Protein AF-A0A2N6N9C3-F1 (afdb_monomer)

Foldseek 3Di:
DPPVVVVVVVVVVVLVVQLVVLLVVCVVVCVCVPDDPVVSSVVSVVVSVVVVVVVVVVVVVVVVDDDDDDDDDDDDCPDVVVVVVVVVVPPDPPDPCVVVVVVVVVVVVPDDDDDDDDDDDDDDDDDDDDDPDDDDDDDDDDDDDDDPPDPQFKDKDKDKWKDKQRRTDPDDPDADPPIDIDIDIDIDTDDRVVRVVVVVVVVVVVCVVVVCDPVNVVVVVCVVPVVPVVVVVVVVVVVVVVVVVVDVVVDDDDPPDDDPVDDD

Solvent-accessible surface area (backbone atoms only — not comparable to full-atom values): 17116 Å² total; per-residue (Å²): 130,63,70,61,55,55,52,53,53,52,52,57,50,48,54,51,55,51,47,53,51,51,51,54,52,37,59,74,64,50,77,51,73,89,57,55,72,70,56,48,51,50,55,50,53,54,50,48,51,52,54,51,52,54,50,52,56,56,49,59,67,53,73,76,66,84,84,86,89,82,82,88,76,83,90,76,87,71,55,70,65,62,59,46,49,61,58,50,75,75,50,74,91,85,52,88,62,54,63,58,51,53,54,56,51,56,63,62,75,70,67,80,92,80,87,87,81,89,82,92,77,89,80,92,76,90,77,91,75,88,78,88,74,89,71,93,74,84,85,81,94,79,91,76,96,73,92,64,83,72,74,90,56,90,30,72,49,76,50,76,45,41,29,48,73,91,40,79,41,99,66,93,71,86,80,50,98,85,55,50,79,47,78,49,74,48,81,42,79,48,57,53,70,59,29,52,52,53,51,52,52,51,52,51,53,51,45,61,66,66,68,55,46,73,66,58,49,50,53,51,50,42,71,72,38,66,74,48,50,61,53,52,51,50,52,54,49,52,51,52,54,53,51,49,51,53,43,64,74,69,43,95,77,58,97,79,68,73,63,86,87,72,72,136

Radius of gyration: 35.69 Å; Cα contacts (8 Å, |Δi|>4): 85; chains: 1; bounding box: 56×58×125 Å

Secondary structure (DSSP, 8-state):
-HHHHHHHHHHHHHHHHHHHHHHHHHHHTTTTTTS-HHHHHHHHHHHHHHHHHHHHHHHHHHTT---------------HHHHHHHHHTTS-TT-TTHHHHHHHHHHHTT--------------------------------------------EEEEEEEEEETTEE-SS--S--TT--EEEEEEEEEE-HHHHHHHHHHHHHHHHHHHSS-HHHHHHHHHHHHTTHHHHHHHHHHHHHHHHHHHHHHH----TT---TT---

Sequence (264 aa):
MDRVSEAVDSESLGIRSVRDAVQDALTHGGLLEGKTEVESTKHIDDLVAALTAHSQESKELQSASEEEPVDAQTGDETPLKDLLLRVTEGIDENTANLNDFQRIFAGLSEKPAADETVDSEDSEADADADADADADVAETSQNTPKEESSKEILGLFLTIRNKVDGKFVPRPERIGPNSEWEVQYAVREMSDDRAQRLYKQIKTRRRKILDIDAAERASSWHRMFEGSLPALSKSGASYRAERMKEEEEAGIRVAWERDPRMSP

pLDDT: mean 70.33, std 20.47, range [24.19, 96.19]

Nearest PDB structures (foldseek):
  8ify-assembly1_F  TM=2.739E-01  e=8.097E+00  Odocoileus virginianus

InterPro domains:
  IPR013943 Mitochondrial protein Pet127 [PTHR31014] (120-254)

Structure (mmCIF, N/CA/C/O backbone):
data_AF-A0A2N6N9C3-F1
#
_entry.id   AF-A0A2N6N9C3-F1
#
loop_
_atom_site.group_PDB
_atom_site.id
_atom_site.type_symbol
_atom_site.label_atom_id
_atom_site.label_alt_id
_atom_site.label_comp_id
_atom_site.label_asym_id
_atom_site.label_entity_id
_atom_site.label_seq_id
_atom_site.pdbx_PDB_ins_code
_atom_site.Cartn_x
_atom_site.Cartn_y
_atom_site.Cartn_z
_atom_site.occupancy
_atom_site.B_iso_or_equiv
_atom_site.auth_seq_id
_atom_site.auth_comp_id
_atom_site.auth_asym_id
_atom_site.auth_atom_id
_atom_site.pdbx_PDB_model_num
ATOM 1 N N . MET A 1 1 ? 21.509 14.523 65.464 1.00 50.53 1 MET A N 1
ATOM 2 C CA . MET A 1 1 ? 20.590 14.895 64.361 1.00 50.53 1 MET A CA 1
ATOM 3 C C . MET A 1 1 ? 21.226 14.535 63.012 1.00 50.53 1 MET A C 1
ATOM 5 O O . MET A 1 1 ? 20.852 15.094 61.996 1.00 50.53 1 MET A O 1
ATOM 9 N N . ASP A 1 2 ? 22.153 13.567 62.978 1.00 56.53 2 ASP A N 1
ATOM 10 C CA . ASP A 1 2 ? 23.197 13.548 61.937 1.00 56.53 2 ASP A CA 1
ATOM 11 C C . ASP A 1 2 ? 22.988 12.475 60.855 1.00 56.53 2 ASP A C 1
ATOM 13 O O . ASP A 1 2 ? 23.521 12.590 59.759 1.00 56.53 2 ASP A O 1
ATOM 17 N N . ARG A 1 3 ? 22.144 11.464 61.113 1.00 51.97 3 ARG A N 1
ATOM 18 C CA . ARG A 1 3 ? 21.844 10.402 60.130 1.00 51.97 3 ARG A CA 1
ATOM 19 C C . ARG A 1 3 ? 20.882 10.835 59.021 1.00 51.97 3 ARG A C 1
ATOM 21 O O . ARG A 1 3 ? 20.886 10.247 57.949 1.00 51.97 3 ARG A O 1
ATOM 28 N N . VAL A 1 4 ? 20.051 11.848 59.275 1.00 54.41 4 VAL A N 1
ATOM 29 C CA . VAL A 1 4 ? 19.098 12.367 58.278 1.00 54.41 4 VAL A CA 1
ATOM 30 C C . VAL A 1 4 ? 19.809 13.291 57.288 1.00 54.41 4 VAL A C 1
ATOM 32 O O . VAL A 1 4 ? 19.534 13.216 56.098 1.00 54.41 4 VAL A O 1
ATOM 35 N N . SER A 1 5 ? 20.769 14.102 57.746 1.00 50.88 5 SER A N 1
ATOM 36 C CA . SER A 1 5 ? 21.587 14.940 56.859 1.00 50.88 5 SER A CA 1
ATOM 37 C C . SER A 1 5 ? 22.448 14.106 55.906 1.00 50.88 5 SER A C 1
ATOM 39 O O . SER A 1 5 ? 22.471 14.386 54.717 1.00 50.88 5 SER A O 1
ATOM 41 N N . GLU A 1 6 ? 23.059 13.019 56.389 1.00 57.69 6 GLU A N 1
ATOM 42 C CA . GLU A 1 6 ? 23.909 12.142 55.567 1.00 57.69 6 GLU A CA 1
ATOM 43 C C . GLU A 1 6 ? 23.123 11.398 54.464 1.00 57.69 6 GLU A C 1
ATOM 45 O O . GLU A 1 6 ? 23.614 11.214 53.347 1.00 57.69 6 GLU A O 1
ATOM 50 N N . ALA A 1 7 ? 21.869 11.022 54.743 1.00 58.72 7 ALA A N 1
ATOM 51 C CA . ALA A 1 7 ? 20.977 10.405 53.759 1.00 58.72 7 ALA A CA 1
ATOM 52 C C . ALA A 1 7 ? 20.507 11.403 52.683 1.00 58.72 7 ALA A C 1
ATOM 54 O O . ALA A 1 7 ? 20.470 11.074 51.498 1.00 58.72 7 ALA A O 1
ATOM 55 N N . VAL A 1 8 ? 20.195 12.641 53.080 1.00 60.31 8 VAL A N 1
ATOM 56 C CA . VAL A 1 8 ? 19.791 13.704 52.144 1.00 60.31 8 VAL A CA 1
ATOM 57 C C . VAL A 1 8 ? 20.960 14.112 51.241 1.00 60.31 8 VAL A C 1
ATOM 59 O O . VAL A 1 8 ? 20.779 14.332 50.041 1.00 60.31 8 VAL A O 1
ATOM 62 N N . ASP A 1 9 ? 22.179 14.146 51.782 1.00 57.06 9 ASP A N 1
ATOM 63 C CA . ASP A 1 9 ? 23.373 14.480 51.008 1.00 57.06 9 ASP A CA 1
ATOM 64 C C . ASP A 1 9 ? 23.693 13.403 49.958 1.00 57.06 9 ASP A C 1
ATOM 66 O O . ASP A 1 9 ? 24.020 13.743 48.818 1.00 57.06 9 ASP A O 1
ATOM 70 N N . SER A 1 10 ? 23.518 12.117 50.283 1.00 60.00 10 SER A N 1
ATOM 71 C CA . SER A 1 10 ? 23.746 10.999 49.351 1.00 60.00 10 SER A CA 1
ATOM 72 C C . SER A 1 10 ? 22.696 10.910 48.234 1.00 60.00 10 SER A C 1
ATOM 74 O O . SER A 1 10 ? 23.058 10.671 47.080 1.00 60.00 10 SER A O 1
ATOM 76 N N . GLU A 1 11 ? 21.425 11.207 48.518 1.00 64.94 11 GLU A N 1
ATOM 77 C CA . GLU A 1 11 ? 20.383 11.338 47.486 1.00 64.94 11 GLU A CA 1
ATOM 78 C C . GLU A 1 11 ? 20.668 12.527 46.549 1.00 64.94 11 GLU A C 1
ATOM 80 O O . GLU A 1 11 ? 20.578 12.399 45.327 1.00 64.94 11 GLU A O 1
ATOM 85 N N . SER A 1 12 ? 21.143 13.657 47.090 1.00 62.53 12 SER A N 1
ATOM 86 C CA . SER A 1 12 ? 21.529 14.826 46.282 1.00 62.53 12 SER A CA 1
ATOM 87 C C . SER A 1 12 ? 22.732 14.567 45.362 1.00 62.53 12 SER A C 1
ATOM 89 O O . SER A 1 12 ? 22.856 15.185 44.300 1.00 62.53 12 SER A O 1
ATOM 91 N N . LEU A 1 13 ? 23.637 13.667 45.756 1.00 65.88 13 LEU A N 1
ATOM 92 C CA . LEU A 1 13 ? 24.763 13.227 44.931 1.00 65.88 13 LEU A CA 1
ATOM 93 C C . LEU A 1 13 ? 24.296 12.266 43.831 1.00 65.88 13 LEU A C 1
ATOM 95 O O . LEU A 1 13 ? 24.747 12.382 42.691 1.00 65.88 13 LEU A O 1
ATOM 99 N N . GLY A 1 14 ? 23.338 11.388 44.142 1.00 75.50 14 GLY A N 1
ATOM 100 C CA . GLY A 1 14 ? 22.709 10.496 43.168 1.00 75.50 14 GLY A CA 1
ATOM 101 C C . GLY A 1 14 ? 21.970 11.256 42.066 1.00 75.50 14 GLY A C 1
ATOM 102 O O . GLY A 1 14 ? 22.189 10.993 40.887 1.00 75.50 14 GLY A O 1
ATOM 103 N N . ILE A 1 15 ? 21.173 12.264 42.427 1.00 79.19 15 ILE A N 1
ATOM 104 C CA . ILE A 1 15 ? 20.414 13.074 41.458 1.00 79.19 15 ILE A CA 1
ATOM 105 C C . ILE A 1 15 ? 21.355 13.835 40.509 1.00 79.19 15 ILE A C 1
ATOM 107 O O . ILE A 1 15 ? 21.091 13.910 39.309 1.00 79.19 15 ILE A O 1
ATOM 111 N N . ARG A 1 16 ? 22.486 14.353 41.013 1.00 81.88 16 ARG A N 1
ATOM 112 C CA . ARG A 1 16 ? 23.515 14.985 40.165 1.00 81.88 16 ARG A CA 1
ATOM 113 C C . ARG A 1 16 ? 24.155 13.980 39.207 1.00 81.88 16 ARG A C 1
ATOM 115 O O . ARG A 1 16 ? 24.247 14.268 38.021 1.00 81.88 16 ARG A O 1
ATOM 122 N N . SER A 1 17 ? 24.502 12.785 39.690 1.00 84.19 17 SER A N 1
ATOM 123 C CA . SER A 1 17 ? 25.046 11.717 38.841 1.00 84.19 17 SER A CA 1
ATOM 124 C C . SER A 1 17 ? 24.070 11.288 37.739 1.00 84.19 17 SER A C 1
ATOM 126 O O . SER A 1 17 ? 24.496 11.013 36.620 1.00 84.19 17 SER A O 1
ATOM 128 N N . VAL A 1 18 ? 22.768 11.232 38.038 1.00 84.75 18 VAL A N 1
ATOM 129 C CA . VAL A 1 18 ? 21.720 10.906 37.057 1.00 84.75 18 VAL A CA 1
ATOM 130 C C . VAL A 1 18 ? 21.566 12.031 36.036 1.00 84.75 18 VAL A C 1
ATOM 132 O O . VAL A 1 18 ? 21.482 11.760 34.841 1.00 84.75 18 VAL A O 1
ATOM 135 N N . ARG A 1 19 ? 21.581 13.292 36.480 1.00 89.44 19 ARG A N 1
ATOM 136 C CA . ARG A 1 19 ? 21.531 14.462 35.595 1.00 89.44 19 ARG A CA 1
ATOM 137 C C . ARG A 1 19 ? 22.695 14.483 34.609 1.00 89.44 19 ARG A C 1
ATOM 139 O O . ARG A 1 19 ? 22.462 14.698 33.424 1.00 89.44 19 ARG A O 1
ATOM 146 N N . ASP A 1 20 ? 23.910 14.213 35.080 1.00 88.19 20 ASP A N 1
ATOM 147 C CA . ASP A 1 20 ? 25.108 14.196 34.237 1.00 88.19 20 ASP A CA 1
ATOM 148 C C . ASP A 1 20 ? 25.062 13.049 33.212 1.00 88.19 20 ASP A C 1
ATOM 150 O O . ASP A 1 20 ? 25.361 13.262 32.040 1.00 88.19 20 ASP A O 1
ATOM 154 N N . ALA A 1 21 ? 24.593 11.859 33.606 1.00 87.81 21 ALA A N 1
ATOM 155 C CA . ALA A 1 21 ? 24.417 10.732 32.684 1.00 87.81 21 ALA A CA 1
ATOM 156 C C . ALA A 1 21 ? 23.335 10.996 31.620 1.00 87.81 21 ALA A C 1
ATOM 158 O O . ALA A 1 21 ? 23.502 10.643 30.453 1.00 87.81 21 ALA A O 1
ATOM 159 N N . VAL A 1 22 ? 22.227 11.638 32.005 1.00 86.31 22 VAL A N 1
ATOM 160 C CA . VAL A 1 22 ? 21.158 12.042 31.077 1.00 86.31 22 VAL A CA 1
ATOM 161 C C . VAL A 1 22 ? 21.659 13.117 30.113 1.00 86.31 22 VAL A C 1
ATOM 163 O O . VAL A 1 22 ? 21.387 13.035 28.917 1.00 86.31 22 VAL A O 1
ATOM 166 N N . GLN A 1 23 ? 22.413 14.101 30.608 1.00 86.75 23 GLN A N 1
ATOM 167 C CA . GLN A 1 23 ? 23.043 15.125 29.779 1.00 86.75 23 GLN A CA 1
ATOM 168 C C . GLN A 1 23 ? 23.968 14.486 28.733 1.00 86.75 23 GLN A C 1
ATOM 170 O O . GLN A 1 23 ? 23.845 14.819 27.557 1.00 86.75 23 GLN A O 1
ATOM 175 N N . ASP A 1 24 ? 24.833 13.553 29.140 1.00 86.44 24 ASP A N 1
ATOM 176 C CA . ASP A 1 24 ? 25.804 12.891 28.258 1.00 86.44 24 ASP A CA 1
ATOM 177 C C . ASP A 1 24 ? 25.134 11.976 27.214 1.00 86.44 24 ASP A C 1
ATOM 179 O O . ASP A 1 24 ? 25.491 11.958 26.036 1.00 86.44 24 ASP A O 1
ATOM 183 N N . ALA A 1 25 ? 24.073 11.263 27.600 1.00 87.12 25 ALA A N 1
ATOM 184 C CA . ALA A 1 25 ? 23.298 10.453 26.661 1.00 87.12 25 ALA A CA 1
ATOM 185 C C . ALA A 1 25 ? 22.572 11.315 25.611 1.00 87.12 25 ALA A C 1
ATOM 187 O O . ALA A 1 25 ? 22.495 10.952 24.434 1.00 87.12 25 ALA A O 1
ATOM 188 N N . LEU A 1 26 ? 22.038 12.468 26.022 1.00 83.88 26 LEU A N 1
ATOM 189 C CA . LEU A 1 26 ? 21.293 13.369 25.142 1.00 83.88 26 LEU A CA 1
ATOM 190 C C . LEU A 1 26 ? 22.197 14.177 24.202 1.00 83.88 26 LEU A C 1
ATOM 192 O O . LEU A 1 26 ? 21.776 14.476 23.081 1.00 83.88 26 LEU A O 1
ATOM 196 N N . THR A 1 27 ? 23.425 14.498 24.617 1.00 83.81 27 THR A N 1
ATOM 197 C CA . THR A 1 27 ? 24.449 15.082 23.737 1.00 83.81 27 THR A CA 1
ATOM 198 C C . THR A 1 27 ? 24.929 14.062 22.708 1.00 83.81 27 THR A C 1
ATOM 200 O O . THR A 1 27 ? 24.961 14.379 21.521 1.00 83.81 27 THR A O 1
ATOM 203 N N . HIS A 1 28 ? 25.213 12.821 23.117 1.00 82.75 28 HIS A N 1
ATOM 204 C CA . HIS A 1 28 ? 25.594 11.748 22.192 1.00 82.75 28 HIS A CA 1
ATOM 205 C C . HIS A 1 28 ? 24.478 11.368 21.209 1.00 82.75 28 HIS A C 1
ATOM 207 O O . HIS A 1 28 ? 24.758 11.003 20.069 1.00 82.75 28 HIS A O 1
ATOM 213 N N . GLY A 1 29 ? 23.216 11.475 21.628 1.00 77.19 29 GLY A N 1
ATOM 214 C CA . GLY A 1 29 ? 22.052 11.194 20.790 1.00 77.19 29 GLY A CA 1
ATOM 215 C C . GLY A 1 29 ? 21.663 12.309 19.814 1.00 77.19 29 GLY A C 1
ATOM 216 O O . GLY A 1 29 ? 20.685 12.138 19.090 1.00 77.19 29 GLY A O 1
ATOM 217 N N . GLY A 1 30 ? 22.350 13.461 19.815 1.00 79.88 30 GLY A N 1
ATOM 218 C CA . GLY A 1 30 ? 22.036 14.603 18.941 1.00 79.88 30 GLY A CA 1
ATOM 219 C C . GLY A 1 30 ? 20.654 15.232 19.180 1.00 79.88 30 GLY A C 1
ATOM 220 O O . GLY A 1 30 ? 20.234 16.120 18.443 1.00 79.88 30 GLY A O 1
ATOM 221 N N . LEU A 1 31 ? 19.924 14.814 20.221 1.00 78.88 31 LEU A N 1
ATOM 222 C CA . LEU A 1 31 ? 18.551 15.268 20.489 1.00 78.88 31 LEU A CA 1
ATOM 223 C C . LEU A 1 31 ? 18.499 16.728 20.977 1.00 78.88 31 LEU A C 1
ATOM 225 O O . LEU A 1 31 ? 17.444 17.369 20.960 1.00 78.88 31 LEU A O 1
ATOM 229 N N . LEU A 1 32 ? 19.645 17.248 21.419 1.00 72.56 32 LEU A N 1
ATOM 230 C CA . LEU A 1 32 ? 19.832 18.635 21.842 1.00 72.56 32 LEU A CA 1
ATOM 231 C C . LEU A 1 32 ? 20.341 19.544 20.710 1.00 72.56 32 LEU A C 1
ATOM 233 O O . LEU A 1 32 ? 20.421 20.758 20.897 1.00 72.56 32 LEU A O 1
ATOM 237 N N . GLU A 1 33 ? 20.659 18.993 19.537 1.00 71.06 33 GLU A N 1
ATOM 238 C CA . GLU A 1 33 ? 21.248 19.739 18.427 1.00 71.06 33 GLU A CA 1
ATOM 239 C C . GLU A 1 33 ? 20.157 20.560 17.710 1.00 71.06 33 GLU A C 1
ATOM 241 O O . GLU A 1 33 ? 19.322 20.037 16.975 1.00 71.06 33 GLU A O 1
ATOM 246 N N . GLY A 1 34 ? 20.110 21.867 18.001 1.00 72.94 34 GLY A N 1
ATOM 247 C CA . GLY A 1 34 ? 19.135 22.816 17.438 1.00 72.94 34 GLY A CA 1
ATOM 248 C C . GLY A 1 34 ? 18.208 23.499 18.450 1.00 72.94 34 GLY A C 1
ATOM 249 O O . GLY A 1 34 ? 17.452 24.391 18.062 1.00 72.94 34 GLY A O 1
ATOM 250 N N . LYS A 1 35 ? 18.270 23.134 19.738 1.00 75.31 35 LYS A N 1
ATOM 251 C CA . LYS A 1 35 ? 17.548 23.833 20.817 1.00 75.31 35 LYS A CA 1
ATOM 252 C C . LYS A 1 35 ? 18.435 24.880 21.481 1.00 75.31 35 LYS A C 1
ATOM 254 O O . LYS A 1 35 ? 19.656 24.741 21.513 1.00 75.31 35 LYS A O 1
ATOM 259 N N . THR A 1 36 ? 17.827 25.935 22.021 1.00 80.94 36 THR A N 1
ATOM 260 C CA . THR A 1 36 ? 18.593 26.923 22.792 1.00 80.94 36 THR A CA 1
ATOM 261 C C . THR A 1 36 ? 19.100 26.294 24.094 1.00 80.94 36 THR A C 1
ATOM 263 O O . THR A 1 36 ? 18.462 25.405 24.660 1.00 80.94 36 THR A O 1
ATOM 266 N N . GLU A 1 37 ? 20.248 26.749 24.598 1.00 79.56 37 GLU A N 1
ATOM 267 C CA . GLU A 1 37 ? 20.882 26.207 25.814 1.00 79.56 37 GLU A CA 1
ATOM 268 C C . GLU A 1 37 ? 19.922 26.216 27.024 1.00 79.56 37 GLU A C 1
ATOM 270 O O . GLU A 1 37 ? 19.841 25.260 27.798 1.00 79.56 37 GLU A O 1
ATOM 275 N N . VAL A 1 38 ? 19.081 27.246 27.114 1.00 78.69 38 VAL A N 1
ATOM 276 C CA . VAL A 1 38 ? 18.049 27.402 28.151 1.00 78.69 38 VAL A CA 1
ATOM 277 C C . VAL A 1 38 ? 16.931 26.358 28.022 1.00 78.69 38 VAL A C 1
ATOM 279 O O . VAL A 1 38 ? 16.440 25.839 29.020 1.00 78.69 38 VAL A O 1
ATOM 282 N N . GLU A 1 39 ? 16.521 26.012 26.803 1.00 80.94 39 GLU A N 1
ATOM 283 C CA . GLU A 1 39 ? 15.508 24.973 26.580 1.00 80.94 39 GLU A CA 1
ATOM 284 C C . GLU A 1 39 ? 16.075 23.575 26.833 1.00 80.94 39 GLU A C 1
ATOM 286 O O . GLU A 1 39 ? 15.389 22.728 27.400 1.00 80.94 39 GLU A O 1
ATOM 291 N N . SER A 1 40 ? 17.336 23.338 26.455 1.00 81.44 40 SER A N 1
ATOM 292 C CA . SER A 1 40 ? 18.009 22.057 26.690 1.00 81.44 40 SER A CA 1
ATOM 293 C C . SER A 1 40 ? 18.112 21.727 28.181 1.00 81.44 40 SER A C 1
ATOM 295 O O . SER A 1 40 ? 17.756 20.626 28.593 1.00 81.44 40 SER A O 1
ATOM 297 N N . THR A 1 41 ? 18.492 22.710 28.999 1.00 85.44 41 THR A N 1
ATOM 298 C CA . THR A 1 41 ? 18.625 22.553 30.453 1.00 85.44 41 THR A CA 1
ATOM 299 C C . THR A 1 41 ? 17.274 22.331 31.118 1.00 85.44 41 THR A C 1
ATOM 301 O O . THR A 1 41 ? 17.139 21.418 31.927 1.00 85.44 41 THR A O 1
ATOM 304 N N . LYS A 1 42 ? 16.240 23.068 30.695 1.00 87.50 42 LYS A N 1
ATOM 305 C CA . LYS A 1 42 ? 14.872 22.865 31.183 1.00 87.50 42 LYS A CA 1
ATOM 306 C C . LYS A 1 42 ? 14.359 21.448 30.909 1.00 87.50 42 LYS A C 1
ATOM 308 O O . LYS A 1 42 ? 13.796 20.826 31.798 1.00 87.50 42 LYS A O 1
ATOM 313 N N . HIS A 1 43 ? 14.569 20.922 29.702 1.00 84.44 43 HIS A N 1
ATOM 314 C CA . HIS A 1 43 ? 14.127 19.567 29.358 1.00 84.44 43 HIS A CA 1
ATOM 315 C C . HIS A 1 43 ? 14.821 18.480 30.183 1.00 84.44 43 HIS A C 1
ATOM 317 O O . HIS A 1 43 ? 14.198 17.477 30.524 1.00 84.44 43 HIS A O 1
ATOM 323 N N . ILE A 1 44 ? 16.100 18.676 30.491 1.00 88.75 44 ILE A N 1
ATOM 324 C CA . ILE A 1 44 ? 16.880 17.742 31.305 1.00 88.75 44 ILE A CA 1
ATOM 325 C C . ILE A 1 44 ? 16.417 17.803 32.757 1.00 88.75 44 ILE A C 1
ATOM 327 O O . ILE A 1 44 ? 16.197 16.759 33.365 1.00 88.75 44 ILE A O 1
ATOM 331 N N . ASP A 1 45 ? 16.191 19.005 33.285 1.00 88.88 45 ASP A N 1
ATOM 332 C CA . ASP A 1 45 ? 15.690 19.193 34.645 1.00 88.88 45 ASP A CA 1
ATOM 333 C C . ASP A 1 45 ? 14.265 18.619 34.808 1.00 88.88 45 ASP A C 1
ATOM 335 O O . ASP A 1 45 ? 14.001 17.929 35.792 1.00 88.88 45 ASP A O 1
ATOM 339 N N . ASP A 1 46 ? 13.380 18.796 33.817 1.00 89.56 46 ASP A N 1
ATOM 340 C CA . ASP A 1 46 ? 12.035 18.199 33.798 1.00 89.56 46 ASP A CA 1
ATOM 341 C C . ASP A 1 46 ? 12.096 16.653 33.781 1.00 89.56 46 ASP A C 1
ATOM 343 O O . ASP A 1 46 ? 11.342 15.984 34.494 1.00 89.56 46 ASP A O 1
ATOM 347 N N . LEU A 1 47 ? 13.013 16.064 33.000 1.00 86.25 47 LEU A N 1
ATOM 348 C CA . LEU A 1 47 ? 13.189 14.607 32.914 1.00 86.25 47 LEU A CA 1
ATOM 349 C C . LEU A 1 47 ? 13.749 14.023 34.218 1.00 86.25 47 LEU A C 1
ATOM 351 O O . LEU A 1 47 ? 13.263 13.001 34.705 1.00 86.25 47 LEU A O 1
ATOM 355 N N . VAL A 1 48 ? 14.758 14.677 34.796 1.00 88.25 48 VAL A N 1
ATOM 356 C CA . VAL A 1 48 ? 15.353 14.273 36.076 1.00 88.25 48 VAL A CA 1
ATOM 357 C C . VAL A 1 48 ? 14.325 14.393 37.202 1.00 88.25 48 VAL A C 1
ATOM 359 O O . VAL A 1 48 ? 14.252 13.501 38.048 1.00 88.25 48 VAL A O 1
ATOM 362 N N . ALA A 1 49 ? 13.480 15.428 37.191 1.00 86.00 49 ALA A N 1
ATOM 363 C CA . ALA A 1 49 ? 12.387 15.575 38.148 1.00 86.00 49 ALA A CA 1
ATOM 364 C C . ALA A 1 49 ? 11.360 14.435 38.032 1.00 86.00 49 ALA A C 1
ATOM 366 O O . ALA A 1 49 ? 10.990 13.848 39.048 1.00 86.00 49 ALA A O 1
ATOM 367 N N . ALA A 1 50 ? 10.951 14.066 36.813 1.00 85.69 50 ALA A N 1
ATOM 368 C CA . ALA A 1 50 ? 10.019 12.958 36.593 1.00 85.69 50 ALA A CA 1
ATOM 369 C C . ALA A 1 50 ? 10.604 11.602 37.034 1.00 85.69 50 ALA A C 1
ATOM 371 O O . ALA A 1 50 ? 9.943 10.836 37.733 1.00 85.69 50 ALA A O 1
ATOM 372 N N . LEU A 1 51 ? 11.862 11.319 36.680 1.00 83.69 51 LEU A N 1
ATOM 373 C CA . LEU A 1 51 ? 12.558 10.088 37.079 1.00 83.69 51 LEU A CA 1
ATOM 374 C C . LEU A 1 51 ? 12.734 9.986 38.599 1.00 83.69 51 LEU A C 1
ATOM 376 O O . LEU A 1 51 ? 12.526 8.919 39.177 1.00 83.69 51 LEU A O 1
ATOM 380 N N . THR A 1 52 ? 13.086 11.095 39.252 1.00 81.94 52 THR A N 1
ATOM 381 C CA . THR A 1 52 ? 13.279 11.126 40.709 1.00 81.94 52 THR A CA 1
ATOM 382 C C . THR A 1 52 ? 11.944 10.970 41.444 1.00 81.94 52 THR A C 1
ATOM 384 O O . THR A 1 52 ? 11.879 10.222 42.418 1.00 81.94 52 THR A O 1
ATOM 387 N N . ALA A 1 53 ? 10.861 11.575 40.941 1.00 79.06 53 ALA A N 1
ATOM 388 C CA . ALA A 1 53 ? 9.521 11.422 41.510 1.00 79.06 53 ALA A CA 1
ATOM 389 C C . ALA A 1 53 ? 9.020 9.967 41.450 1.00 79.06 53 ALA A C 1
ATOM 391 O O . ALA A 1 53 ? 8.558 9.430 42.456 1.00 79.06 53 ALA A O 1
ATOM 392 N N . HIS A 1 54 ? 9.182 9.292 40.307 1.00 67.56 54 HIS A N 1
ATOM 393 C CA . HIS A 1 54 ? 8.789 7.885 40.169 1.00 67.56 54 HIS A CA 1
ATOM 394 C C . HIS A 1 54 ? 9.674 6.924 40.979 1.00 67.56 54 HIS A C 1
ATOM 396 O O . HIS A 1 54 ? 9.196 5.884 41.433 1.00 67.56 54 HIS A O 1
ATOM 402 N N . SER A 1 55 ? 10.947 7.263 41.206 1.00 70.25 55 SER A N 1
ATOM 403 C CA . SER A 1 55 ? 11.840 6.492 42.083 1.00 70.25 55 SER A CA 1
ATOM 404 C C . SER A 1 55 ? 11.406 6.567 43.554 1.00 70.25 55 SER A C 1
ATOM 406 O O . SER A 1 55 ? 11.379 5.548 44.245 1.00 70.25 55 SER A O 1
ATOM 408 N N . GLN A 1 56 ? 10.991 7.749 44.026 1.00 63.53 56 GLN A N 1
ATOM 409 C CA . GLN A 1 56 ? 10.470 7.924 45.386 1.00 63.53 56 GLN A CA 1
ATOM 410 C C . GLN A 1 56 ? 9.133 7.193 45.589 1.00 63.53 56 GLN A C 1
ATOM 412 O O . GLN A 1 56 ? 8.971 6.504 46.593 1.00 63.53 56 GLN A O 1
ATOM 417 N N . GLU A 1 57 ? 8.229 7.237 44.605 1.00 59.00 57 GLU A N 1
ATOM 418 C CA . GLU A 1 57 ? 6.959 6.489 44.628 1.00 59.00 57 GLU A CA 1
ATOM 419 C C . GLU A 1 57 ? 7.187 4.964 44.634 1.00 59.00 57 GLU A C 1
ATOM 421 O O . GLU A 1 57 ? 6.548 4.227 45.386 1.00 59.00 57 GLU A O 1
ATOM 426 N N . SER A 1 58 ? 8.179 4.488 43.874 1.00 54.12 58 SER A N 1
ATOM 427 C CA . SER A 1 58 ? 8.582 3.073 43.862 1.00 54.12 58 SER A CA 1
ATOM 428 C C . SER A 1 58 ? 9.188 2.620 45.199 1.00 54.12 58 SER A C 1
ATOM 430 O O . SER A 1 58 ? 9.024 1.466 45.594 1.00 54.12 58 SER A O 1
ATOM 432 N N . LYS A 1 59 ? 9.865 3.526 45.917 1.00 51.50 59 LYS A N 1
ATOM 433 C CA . LYS A 1 59 ? 10.487 3.257 47.221 1.00 51.50 59 LYS A CA 1
ATOM 434 C C . LYS A 1 59 ? 9.478 3.288 48.375 1.00 51.50 59 LYS A C 1
ATOM 436 O O . LYS A 1 59 ? 9.594 2.474 49.289 1.00 51.50 59 LYS A O 1
ATOM 441 N N . GLU A 1 60 ? 8.462 4.153 48.330 1.00 48.78 60 GLU A N 1
ATOM 442 C CA . GLU A 1 60 ? 7.376 4.149 49.328 1.00 48.78 60 GLU A CA 1
ATOM 443 C C . GLU A 1 60 ? 6.511 2.881 49.249 1.00 48.78 60 GLU A C 1
ATOM 445 O O . GLU A 1 60 ? 6.094 2.357 50.282 1.00 48.78 60 GLU A O 1
ATOM 450 N N . LEU A 1 61 ? 6.321 2.318 48.050 1.00 49.53 61 LEU A N 1
ATOM 451 C CA . LEU A 1 61 ? 5.622 1.041 47.863 1.00 49.53 61 LEU A CA 1
ATOM 452 C C . LEU A 1 61 ? 6.432 -0.178 48.344 1.00 49.53 61 LEU A C 1
ATOM 454 O O . LEU A 1 61 ? 5.839 -1.207 48.664 1.00 49.53 61 LEU A O 1
ATOM 458 N N . GLN A 1 62 ? 7.762 -0.071 48.440 1.00 46.16 62 GLN A N 1
ATOM 459 C CA . GLN A 1 62 ? 8.631 -1.138 48.956 1.00 46.16 62 GLN A CA 1
ATOM 460 C C . GLN A 1 62 ? 8.779 -1.128 50.489 1.00 46.16 62 GLN A C 1
ATOM 462 O O . GLN A 1 62 ? 8.975 -2.189 51.069 1.00 46.16 62 GLN A O 1
ATOM 467 N N . SER A 1 63 ? 8.608 0.014 51.169 1.00 42.62 63 SER A N 1
ATOM 468 C CA . SER A 1 63 ? 8.678 0.089 52.647 1.00 42.62 63 SER A CA 1
ATOM 469 C C . SER A 1 63 ? 7.408 -0.374 53.379 1.00 42.62 63 SER A C 1
ATOM 471 O O . SER A 1 63 ? 7.416 -0.485 54.603 1.00 42.62 63 SER A O 1
ATOM 473 N 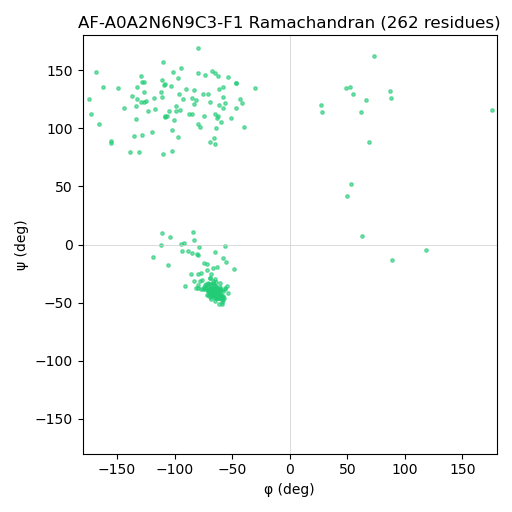N . ALA A 1 64 ? 6.302 -0.632 52.672 1.00 42.72 64 ALA A N 1
ATOM 474 C CA . ALA A 1 64 ? 5.047 -1.099 53.277 1.00 42.72 64 ALA A CA 1
ATOM 475 C C . ALA A 1 64 ? 4.913 -2.634 53.332 1.00 42.72 64 ALA A C 1
ATOM 477 O O . ALA A 1 64 ? 3.887 -3.142 53.784 1.00 42.72 64 ALA A O 1
ATOM 478 N N . SER A 1 65 ? 5.921 -3.378 52.875 1.00 43.59 65 SER A N 1
ATOM 479 C CA . SER A 1 65 ? 5.876 -4.837 52.799 1.00 43.59 65 SER A CA 1
ATOM 480 C C . SER A 1 65 ? 7.210 -5.430 53.233 1.00 43.59 65 SER A C 1
ATOM 482 O O . SER A 1 65 ? 8.019 -5.831 52.402 1.00 43.59 65 SER A O 1
ATOM 484 N N . GLU A 1 66 ? 7.425 -5.505 54.543 1.00 41.94 66 GLU A N 1
ATOM 485 C CA . GLU A 1 66 ? 8.561 -6.217 55.118 1.00 41.94 66 GLU A CA 1
ATOM 486 C C . GLU A 1 66 ? 8.056 -7.190 56.191 1.00 41.94 66 GLU A C 1
ATOM 488 O O . GLU A 1 66 ? 7.856 -6.820 57.343 1.00 41.94 66 GLU A O 1
ATOM 493 N N . GLU A 1 67 ? 7.828 -8.442 55.778 1.00 34.00 67 GLU A N 1
ATOM 494 C CA . GLU A 1 67 ? 8.098 -9.615 56.611 1.00 34.00 67 GLU A CA 1
ATOM 495 C C . GLU A 1 67 ? 8.840 -10.681 55.779 1.00 34.00 67 GLU A C 1
ATOM 497 O O . GLU A 1 67 ? 8.334 -11.209 54.790 1.00 34.00 67 GLU A O 1
ATOM 502 N N . GLU A 1 68 ? 10.038 -10.972 56.286 1.00 38.00 68 GLU A N 1
ATOM 503 C CA . GLU A 1 68 ? 10.926 -12.129 56.130 1.00 38.00 68 GLU A CA 1
ATOM 504 C C . GLU A 1 68 ? 11.954 -12.230 54.974 1.00 38.00 68 GLU A C 1
ATOM 506 O O . GLU A 1 68 ? 11.638 -12.024 53.800 1.00 38.00 68 GLU A O 1
ATOM 511 N N . PRO A 1 69 ? 13.221 -12.583 55.313 1.00 46.84 69 PRO A N 1
ATOM 512 C CA . PRO A 1 69 ? 14.374 -12.471 54.431 1.00 46.84 69 PRO A CA 1
ATOM 513 C C . PRO A 1 69 ? 14.702 -13.798 53.738 1.00 46.84 69 PRO A C 1
ATOM 515 O O . PRO A 1 69 ? 14.696 -14.862 54.355 1.00 46.84 69 PRO A O 1
ATOM 518 N N . VAL A 1 70 ? 15.127 -13.732 52.479 1.00 37.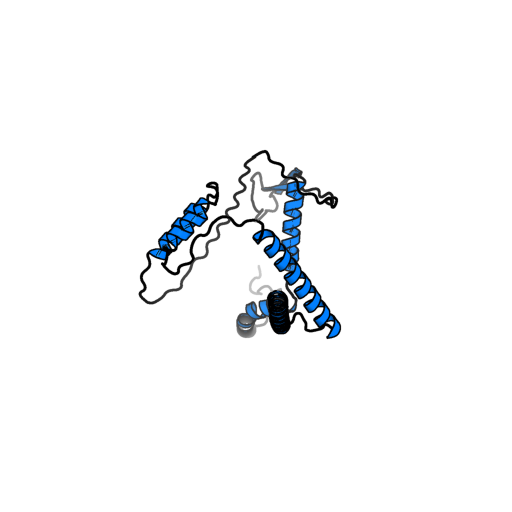28 70 VAL A N 1
ATOM 519 C CA . VAL A 1 70 ? 15.870 -14.829 51.844 1.00 37.28 70 VAL A CA 1
ATOM 520 C C . VAL A 1 70 ? 17.062 -14.279 51.073 1.00 37.28 70 VAL A C 1
ATOM 522 O O . VAL A 1 70 ? 16.963 -13.811 49.945 1.00 37.28 70 VAL A O 1
ATOM 525 N N . ASP A 1 71 ? 18.164 -14.283 51.816 1.00 33.94 71 ASP A N 1
ATOM 526 C CA . ASP A 1 71 ? 19.542 -14.611 51.456 1.00 33.94 71 ASP A CA 1
ATOM 527 C C . ASP A 1 71 ? 19.993 -14.387 50.004 1.00 33.94 71 ASP A C 1
ATOM 529 O O . ASP A 1 71 ? 19.609 -15.081 49.062 1.00 33.94 71 ASP A O 1
ATOM 533 N N . ALA A 1 72 ? 20.919 -13.445 49.861 1.00 43.78 72 ALA A N 1
ATOM 534 C CA . ALA A 1 72 ? 21.738 -13.291 48.679 1.00 43.78 72 ALA A CA 1
ATOM 535 C C . ALA A 1 72 ? 22.984 -14.172 48.814 1.00 43.78 72 ALA A C 1
ATOM 537 O O . ALA A 1 72 ? 23.868 -13.817 49.587 1.00 43.78 72 ALA A O 1
ATOM 538 N N . GLN A 1 73 ? 23.115 -15.221 47.990 1.00 41.41 73 GLN A N 1
ATOM 539 C CA . GLN A 1 73 ? 24.419 -15.686 47.501 1.00 41.41 73 GLN A CA 1
ATOM 540 C C . GLN A 1 73 ? 24.356 -16.188 46.050 1.00 41.41 73 GLN A C 1
ATOM 542 O O . GLN A 1 73 ? 23.650 -17.125 45.705 1.00 41.41 73 GLN A O 1
ATOM 547 N N . THR A 1 74 ? 25.116 -15.480 45.217 1.00 37.94 74 THR A N 1
ATOM 548 C CA . THR A 1 74 ? 26.107 -15.968 44.247 1.00 37.94 74 THR A CA 1
ATOM 549 C C . THR A 1 74 ? 25.950 -17.373 43.650 1.00 37.94 74 THR A C 1
ATOM 551 O O . THR A 1 74 ? 26.135 -18.367 44.336 1.00 37.94 74 THR A O 1
ATOM 554 N N . GLY A 1 75 ? 25.831 -17.394 42.317 1.00 44.91 75 GLY A N 1
ATOM 555 C CA . GLY A 1 75 ? 26.636 -18.243 41.436 1.00 44.91 75 GLY A CA 1
ATOM 556 C C . GLY A 1 75 ? 26.389 -19.744 41.495 1.00 44.91 75 GLY A C 1
ATOM 557 O O . GLY A 1 75 ? 27.140 -20.450 42.146 1.00 44.91 75 GLY A O 1
ATOM 558 N N . ASP A 1 76 ? 25.446 -20.215 40.685 1.00 39.72 76 ASP A N 1
ATOM 559 C CA . ASP A 1 76 ? 25.643 -21.431 39.899 1.00 39.72 76 ASP A CA 1
ATOM 560 C C . ASP A 1 76 ? 24.832 -21.305 38.608 1.00 39.72 76 ASP A C 1
ATOM 562 O O . ASP A 1 76 ? 23.695 -20.823 38.597 1.00 39.72 76 ASP A O 1
ATOM 566 N N . GLU A 1 77 ? 25.462 -21.668 37.494 1.00 56.53 77 GLU A N 1
ATOM 567 C CA . GLU A 1 77 ? 24.879 -21.643 36.159 1.00 56.53 77 GLU A CA 1
ATOM 568 C C . GLU A 1 77 ? 23.733 -22.654 36.091 1.00 56.53 77 GLU A C 1
ATOM 570 O O . GLU A 1 77 ? 23.904 -23.810 35.706 1.00 56.53 77 GLU A O 1
ATOM 575 N N . THR A 1 78 ? 22.534 -22.221 36.483 1.00 52.72 78 THR A N 1
ATOM 576 C CA . THR A 1 78 ? 21.318 -22.950 36.126 1.00 52.72 78 THR A CA 1
ATOM 577 C C . THR A 1 78 ? 21.303 -23.069 34.602 1.00 52.72 78 THR A C 1
ATOM 579 O O . THR A 1 78 ? 21.424 -22.050 33.909 1.00 52.72 78 THR A O 1
ATOM 582 N N . PRO A 1 79 ? 21.256 -24.294 34.047 1.00 71.12 79 PRO A N 1
ATOM 583 C CA . PRO A 1 79 ? 21.325 -24.471 32.612 1.00 71.12 79 PRO A CA 1
ATOM 584 C C . PRO A 1 79 ? 20.172 -23.687 32.001 1.00 71.12 79 PRO A C 1
ATOM 586 O O . PRO A 1 79 ? 19.040 -23.760 32.471 1.00 71.12 79 PRO A O 1
ATOM 589 N N . LEU A 1 80 ? 20.458 -22.955 30.927 1.00 68.38 80 LEU A N 1
ATOM 590 C CA . LEU A 1 80 ? 19.526 -22.082 30.202 1.00 68.38 80 LEU A CA 1
ATOM 591 C C . LEU A 1 80 ? 18.173 -22.767 29.879 1.00 68.38 80 LEU A C 1
ATOM 593 O O . LEU A 1 80 ? 17.156 -22.103 29.707 1.00 68.38 80 LEU A O 1
ATOM 597 N N . LYS A 1 81 ? 18.163 -24.107 29.880 1.00 69.88 81 LYS A N 1
ATOM 598 C CA . LYS A 1 81 ? 17.002 -25.001 29.807 1.00 69.88 81 LYS A CA 1
ATOM 599 C C . LYS A 1 81 ? 16.001 -24.835 30.962 1.00 69.88 81 LYS A C 1
ATOM 601 O O . LYS A 1 81 ? 14.814 -24.740 30.681 1.00 69.88 81 LYS A O 1
ATOM 606 N N . ASP A 1 82 ? 16.448 -24.755 32.215 1.00 74.19 82 ASP A N 1
ATOM 607 C CA . ASP A 1 82 ? 15.564 -24.615 33.388 1.00 74.19 82 ASP A CA 1
ATOM 608 C C . ASP A 1 82 ? 14.959 -23.211 33.465 1.00 74.19 82 ASP A C 1
ATOM 610 O O . ASP A 1 82 ? 13.799 -23.030 33.839 1.00 74.19 82 ASP A O 1
ATOM 614 N N . LEU A 1 83 ? 15.732 -22.214 33.033 1.00 69.94 83 LEU A N 1
ATOM 615 C CA . LEU A 1 83 ? 15.279 -20.832 32.921 1.00 69.94 83 LEU A CA 1
ATOM 616 C C . LEU A 1 83 ? 14.208 -20.699 31.829 1.00 69.94 83 LEU A C 1
ATOM 618 O O . LEU A 1 83 ? 13.193 -20.042 32.043 1.00 69.94 83 LEU A O 1
ATOM 622 N N . LEU A 1 84 ? 14.381 -21.387 30.695 1.00 66.38 84 LEU A N 1
ATOM 623 C CA . LEU A 1 84 ? 13.365 -21.448 29.645 1.00 66.38 84 LEU A CA 1
ATOM 624 C C . LEU A 1 84 ? 12.127 -22.235 30.072 1.00 66.38 84 LEU A C 1
ATOM 626 O O . LEU A 1 84 ? 11.029 -21.766 29.801 1.00 66.38 84 LEU A O 1
ATOM 630 N N . LEU A 1 85 ? 12.280 -23.366 30.767 1.00 68.56 85 LEU A N 1
ATOM 631 C CA . LEU A 1 85 ? 11.146 -24.162 31.242 1.00 68.56 85 LEU A CA 1
ATOM 632 C C . LEU A 1 85 ? 10.253 -23.328 32.170 1.00 68.56 85 LEU A C 1
ATOM 634 O O . LEU A 1 85 ? 9.043 -23.272 31.969 1.00 68.56 85 LEU A O 1
ATOM 638 N N . ARG A 1 86 ? 10.870 -22.573 33.087 1.00 68.12 86 ARG A N 1
ATOM 639 C CA . ARG A 1 86 ? 10.183 -21.657 34.007 1.00 68.12 86 ARG A CA 1
ATOM 640 C C . ARG A 1 86 ? 9.522 -20.468 33.304 1.00 68.12 86 ARG A C 1
ATOM 642 O O . ARG A 1 86 ? 8.477 -20.003 33.744 1.00 68.12 86 ARG A O 1
ATOM 649 N N . VAL A 1 87 ? 10.119 -19.967 32.221 1.00 65.31 87 VAL A N 1
ATOM 650 C CA . VAL A 1 87 ? 9.532 -18.892 31.403 1.00 65.31 87 VAL A CA 1
ATOM 651 C C . VAL A 1 87 ? 8.366 -19.416 30.559 1.00 65.31 87 VAL A C 1
ATOM 653 O O . VAL A 1 87 ? 7.384 -18.703 30.384 1.00 65.31 87 VAL A O 1
ATOM 656 N N . THR A 1 88 ? 8.431 -20.659 30.073 1.00 63.91 88 THR A N 1
ATOM 657 C CA . THR A 1 88 ? 7.351 -21.272 29.284 1.00 63.91 88 THR A CA 1
ATOM 658 C C . THR A 1 88 ? 6.200 -21.807 30.131 1.00 63.91 88 THR A C 1
ATOM 660 O O . THR A 1 88 ? 5.080 -21.842 29.644 1.00 63.91 88 THR A O 1
ATOM 663 N N . GLU A 1 89 ? 6.434 -22.166 31.397 1.00 62.94 89 GLU A N 1
ATOM 664 C CA . GLU A 1 89 ? 5.390 -22.625 32.331 1.00 62.94 89 GLU A CA 1
ATOM 665 C C . GLU A 1 89 ? 4.386 -21.507 32.687 1.00 62.94 89 GLU A C 1
ATOM 667 O O . GLU A 1 89 ? 3.263 -21.783 33.094 1.00 62.94 89 GLU A O 1
ATOM 672 N N . GLY A 1 90 ? 4.766 -20.238 32.483 1.00 54.31 90 GLY A N 1
ATOM 673 C CA . GLY A 1 90 ? 3.891 -19.071 32.644 1.00 54.31 90 GLY A CA 1
ATOM 674 C C . GLY A 1 90 ? 3.202 -18.582 31.363 1.00 54.31 90 GLY A C 1
ATOM 675 O O . GLY A 1 90 ? 2.491 -17.580 31.420 1.00 54.31 90 GLY A O 1
ATOM 676 N N . ILE A 1 91 ? 3.427 -19.226 30.211 1.00 63.31 91 ILE A N 1
ATOM 677 C CA . ILE A 1 91 ? 2.827 -18.850 28.921 1.00 63.31 91 ILE A CA 1
ATOM 678 C C . ILE A 1 91 ? 1.790 -19.919 28.571 1.00 63.31 91 ILE A C 1
ATOM 680 O O . ILE A 1 91 ? 2.155 -21.051 28.272 1.00 63.31 91 ILE A O 1
ATOM 684 N N . ASP A 1 92 ? 0.506 -19.557 28.622 1.00 55.84 92 ASP A N 1
ATOM 685 C CA . ASP A 1 92 ? -0.617 -20.474 28.394 1.00 55.84 92 ASP A CA 1
ATOM 686 C C . ASP A 1 92 ? -0.429 -21.363 27.144 1.00 55.84 92 ASP A C 1
ATOM 688 O O . ASP A 1 92 ? -0.027 -20.896 26.072 1.00 55.84 92 ASP A O 1
ATOM 692 N N . GLU A 1 93 ? -0.801 -22.643 27.275 1.00 58.91 93 GLU A N 1
ATOM 693 C CA . GLU A 1 93 ? -0.643 -23.752 26.309 1.00 58.91 93 GLU A CA 1
ATOM 694 C C . GLU A 1 93 ? -1.266 -23.515 24.909 1.00 58.91 93 GLU A C 1
ATOM 696 O O . GLU A 1 93 ? -1.147 -24.347 24.011 1.00 58.91 93 GLU A O 1
ATOM 701 N N . ASN A 1 94 ? -1.917 -22.374 24.678 1.00 55.16 94 ASN A N 1
ATOM 702 C CA . ASN A 1 94 ? -2.666 -22.057 23.461 1.00 55.16 94 ASN A CA 1
ATOM 703 C C . ASN A 1 94 ? -1.806 -21.501 22.303 1.00 55.16 94 ASN A C 1
ATOM 705 O O . ASN A 1 94 ? -2.332 -20.995 21.310 1.00 55.16 94 ASN A O 1
ATOM 709 N N . THR A 1 95 ? -0.475 -21.557 22.392 1.00 61.69 95 THR A N 1
ATOM 710 C CA . THR A 1 95 ? 0.401 -21.067 21.316 1.00 61.69 95 THR A CA 1
ATOM 711 C C . THR A 1 95 ? 0.951 -22.236 20.493 1.00 61.69 95 THR A C 1
ATOM 713 O O . THR A 1 95 ? 1.941 -22.872 20.839 1.00 61.69 95 THR A O 1
ATOM 716 N N . ALA A 1 96 ? 0.328 -22.510 19.340 1.00 59.22 96 ALA A N 1
ATOM 717 C CA . ALA A 1 96 ? 0.739 -23.570 18.402 1.00 59.22 96 ALA A CA 1
ATOM 718 C C . ALA A 1 96 ? 2.213 -23.473 17.934 1.00 59.22 96 ALA A C 1
ATOM 720 O O . ALA A 1 96 ? 2.773 -24.437 17.419 1.00 59.22 96 ALA A O 1
ATOM 721 N N . ASN A 1 97 ? 2.856 -22.326 18.162 1.00 61.66 97 ASN A N 1
ATOM 722 C CA . ASN A 1 97 ? 4.221 -22.020 17.742 1.00 61.66 97 ASN A CA 1
ATOM 723 C C . ASN A 1 97 ? 5.301 -22.438 18.763 1.00 61.66 97 ASN A C 1
ATOM 725 O O . ASN A 1 97 ? 6.489 -22.330 18.461 1.00 61.66 97 ASN A O 1
ATOM 729 N N . LEU A 1 98 ? 4.933 -22.920 19.958 1.00 66.94 98 LEU A N 1
ATOM 730 C CA . LEU A 1 98 ? 5.911 -23.308 20.986 1.00 66.94 98 LEU A CA 1
ATOM 731 C C . LEU A 1 98 ? 6.689 -24.578 20.596 1.00 66.94 98 LEU A C 1
ATOM 733 O O . LEU A 1 98 ? 7.889 -24.685 20.850 1.00 66.94 98 LEU A O 1
ATOM 737 N N . ASN A 1 99 ? 6.023 -25.503 19.897 1.00 65.69 99 ASN A N 1
ATOM 738 C CA . ASN A 1 99 ? 6.617 -26.753 19.413 1.00 65.69 99 ASN A CA 1
ATOM 739 C C . ASN A 1 99 ? 7.667 -26.515 18.317 1.00 65.69 99 ASN A C 1
ATOM 741 O O . ASN A 1 99 ? 8.708 -27.174 18.293 1.00 65.69 99 ASN A O 1
ATOM 745 N N . ASP A 1 100 ? 7.427 -25.547 17.428 1.00 69.88 100 ASP A N 1
ATOM 746 C CA . ASP A 1 100 ? 8.403 -25.160 16.408 1.00 69.88 100 ASP A CA 1
ATOM 747 C C . ASP A 1 100 ? 9.618 -24.466 17.039 1.00 69.88 100 ASP A C 1
ATOM 749 O O . ASP A 1 100 ? 10.753 -24.750 16.654 1.00 69.88 100 ASP A O 1
ATOM 753 N N . PHE A 1 101 ? 9.409 -23.643 18.073 1.00 65.94 101 PHE A N 1
ATOM 754 C CA . PHE A 1 101 ? 10.499 -23.041 18.847 1.00 65.94 101 PHE A CA 1
ATOM 755 C C . PHE A 1 101 ? 11.349 -24.083 19.587 1.00 65.94 101 PHE A C 1
ATOM 757 O O . PHE A 1 101 ? 12.579 -24.032 19.510 1.00 65.94 101 PHE A O 1
ATOM 764 N N . GLN A 1 102 ? 10.722 -25.065 20.243 1.00 68.69 102 GLN A N 1
ATOM 765 C CA . GLN A 1 102 ? 11.443 -26.171 20.883 1.00 68.69 102 GLN A CA 1
ATOM 766 C C . GLN A 1 102 ? 12.257 -26.987 19.866 1.00 68.69 102 GLN A C 1
ATOM 768 O O . GLN A 1 102 ? 13.406 -27.339 20.143 1.00 68.69 102 GLN A O 1
ATOM 773 N N . ARG A 1 103 ? 11.715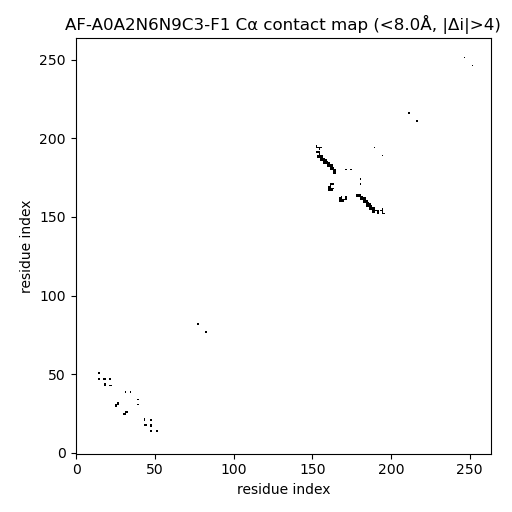 -27.231 18.662 1.00 71.81 103 ARG A N 1
ATOM 774 C CA . ARG A 1 103 ? 12.411 -27.963 17.589 1.00 71.81 103 ARG A CA 1
ATOM 775 C C . ARG A 1 103 ? 13.633 -27.209 17.059 1.00 71.81 103 ARG A C 1
ATOM 777 O O . ARG A 1 103 ? 14.686 -27.815 16.872 1.00 71.81 103 ARG A O 1
ATOM 784 N N . ILE A 1 104 ? 13.510 -25.900 16.832 1.00 73.00 104 ILE A N 1
ATOM 785 C CA . ILE A 1 104 ? 14.619 -25.057 16.353 1.00 73.00 104 ILE A CA 1
ATOM 786 C C . ILE A 1 104 ? 15.744 -25.014 17.392 1.00 73.00 104 ILE A C 1
ATOM 788 O O . ILE A 1 104 ? 16.921 -25.114 17.043 1.00 73.00 104 ILE A O 1
ATOM 792 N N . PHE A 1 105 ? 15.395 -24.919 18.674 1.00 64.88 105 PHE A N 1
ATOM 793 C CA . PHE A 1 105 ? 16.387 -24.814 19.737 1.00 64.88 105 PHE A CA 1
ATOM 794 C C . PHE A 1 105 ? 17.107 -26.140 20.022 1.00 64.88 105 PHE A C 1
ATOM 796 O O . PHE A 1 105 ? 18.319 -26.147 20.245 1.00 64.88 105 PHE A O 1
ATOM 803 N N . ALA A 1 106 ? 16.401 -27.274 19.937 1.00 71.44 106 ALA A N 1
ATOM 804 C CA . ALA A 1 106 ? 17.021 -28.597 20.008 1.00 71.44 106 ALA A CA 1
ATOM 805 C C . ALA A 1 106 ? 18.092 -28.784 18.915 1.00 71.44 106 ALA A C 1
ATOM 807 O O . ALA A 1 106 ? 19.181 -29.274 19.205 1.00 71.44 106 ALA A O 1
ATOM 808 N N . GLY A 1 107 ? 17.836 -28.286 17.698 1.00 66.12 107 GLY A N 1
ATOM 809 C CA . GLY A 1 107 ? 18.801 -28.318 16.593 1.00 66.12 107 GLY A CA 1
ATOM 810 C C . GLY A 1 107 ? 20.032 -27.420 16.784 1.00 66.12 107 GLY A C 1
ATOM 811 O O . GLY A 1 107 ? 21.091 -27.716 16.233 1.00 66.12 107 GLY A O 1
ATOM 812 N N . LEU A 1 108 ? 19.936 -26.349 17.582 1.00 67.12 108 LEU A N 1
ATOM 813 C CA . LEU A 1 108 ? 21.083 -25.485 17.900 1.00 67.12 108 LEU A CA 1
ATOM 814 C C . LEU A 1 108 ? 22.011 -26.096 18.957 1.00 67.12 108 LEU A C 1
ATOM 816 O O . LEU A 1 108 ? 23.216 -25.855 18.924 1.00 67.12 108 LEU A O 1
ATOM 820 N N . SER A 1 109 ? 21.470 -26.884 19.889 1.00 60.44 109 SER A N 1
ATOM 821 C CA . SER A 1 109 ? 22.254 -27.451 20.992 1.00 60.44 109 SER A CA 1
ATOM 822 C C . SER A 1 109 ? 23.059 -28.700 20.603 1.00 60.44 109 SER A C 1
ATOM 824 O O . SER A 1 109 ? 23.865 -29.157 21.412 1.00 60.44 109 SER A O 1
ATOM 826 N N . GLU A 1 110 ? 22.861 -29.250 19.400 1.00 54.41 110 GLU A N 1
ATOM 827 C CA . GLU A 1 110 ? 23.498 -30.494 18.935 1.00 54.41 110 GLU A CA 1
ATOM 828 C C . GLU A 1 110 ? 24.659 -30.298 17.940 1.00 54.41 110 GLU A C 1
ATOM 830 O O . GLU A 1 110 ? 25.194 -31.283 17.433 1.00 54.41 110 GLU A O 1
ATOM 835 N N . LYS A 1 111 ? 25.113 -29.068 17.659 1.00 42.09 111 LYS A N 1
ATOM 836 C CA . LYS A 1 111 ? 26.176 -28.848 16.660 1.00 42.09 111 LYS A CA 1
ATOM 837 C C . LYS A 1 111 ? 27.563 -28.620 17.291 1.00 42.09 111 LYS A C 1
ATOM 839 O O . LYS A 1 111 ? 27.814 -27.525 17.792 1.00 42.09 111 LYS A O 1
ATOM 844 N N . PRO A 1 112 ? 28.505 -29.586 17.229 1.00 40.31 112 PRO A N 1
ATOM 845 C CA . PRO A 1 112 ? 29.915 -29.311 17.472 1.00 40.31 112 PRO A CA 1
ATOM 846 C C . PRO A 1 112 ? 30.571 -28.685 16.228 1.00 40.31 112 PRO A C 1
ATOM 848 O O . PRO A 1 112 ? 30.203 -28.964 15.087 1.00 40.31 112 PRO A O 1
ATOM 851 N N . ALA A 1 113 ? 31.544 -27.810 16.474 1.00 41.66 113 ALA A N 1
ATOM 852 C CA . ALA A 1 113 ? 32.311 -27.067 15.481 1.00 41.66 113 ALA A CA 1
ATOM 853 C C . ALA A 1 113 ? 33.290 -27.954 14.683 1.00 41.66 113 ALA A C 1
ATOM 855 O O . ALA A 1 113 ? 34.101 -28.642 15.298 1.00 41.66 113 ALA A O 1
ATOM 856 N N . ALA A 1 114 ? 33.255 -27.874 13.343 1.00 33.69 114 ALA A N 1
ATOM 857 C CA . ALA A 1 114 ? 34.391 -28.087 12.428 1.00 33.69 114 ALA A CA 1
ATOM 858 C C . ALA A 1 114 ? 34.019 -27.743 10.961 1.00 33.69 114 ALA A C 1
ATOM 860 O O . ALA A 1 114 ? 33.181 -28.402 10.359 1.00 33.69 114 ALA A O 1
ATOM 861 N N . ASP A 1 115 ? 34.644 -26.672 10.471 1.00 31.27 115 ASP A N 1
ATOM 862 C CA . ASP A 1 115 ? 35.287 -26.408 9.168 1.00 31.27 115 ASP A CA 1
ATOM 863 C C . ASP A 1 115 ? 34.677 -26.676 7.760 1.00 31.27 115 ASP A C 1
ATOM 865 O O . ASP A 1 115 ? 34.194 -27.753 7.432 1.00 31.27 115 ASP A O 1
ATOM 869 N N . GLU A 1 116 ? 34.870 -25.627 6.945 1.00 32.91 116 GLU A N 1
ATOM 870 C CA . GLU A 1 116 ? 35.069 -25.426 5.493 1.00 32.91 116 GLU A CA 1
ATOM 871 C C . GLU A 1 116 ? 34.156 -25.899 4.320 1.00 32.91 116 GLU A C 1
ATOM 873 O O . GLU A 1 116 ? 33.951 -27.075 4.043 1.00 32.91 116 GLU A O 1
ATOM 878 N N . THR A 1 117 ? 33.878 -24.885 3.472 1.00 29.75 117 THR A N 1
ATOM 879 C CA . THR A 1 117 ? 33.868 -24.819 1.981 1.00 29.75 117 THR A CA 1
ATOM 880 C C . THR A 1 117 ? 32.622 -25.177 1.154 1.00 29.75 117 THR A C 1
ATOM 882 O O . THR A 1 117 ? 32.133 -26.293 1.215 1.00 29.75 117 THR A O 1
ATOM 885 N N . VAL A 1 118 ? 32.259 -24.191 0.299 1.00 31.55 118 VAL A N 1
ATOM 886 C CA . VAL A 1 118 ? 31.575 -24.197 -1.028 1.00 31.55 118 VAL A CA 1
ATOM 887 C C . VAL A 1 118 ? 30.237 -24.961 -1.137 1.00 31.55 118 VAL A C 1
ATOM 889 O O . VAL A 1 118 ? 30.082 -26.058 -0.639 1.00 31.55 118 VAL A O 1
ATOM 892 N N . ASP A 1 119 ? 29.176 -24.455 -1.758 1.00 24.19 119 ASP A N 1
ATOM 893 C CA . ASP A 1 119 ? 29.104 -23.925 -3.114 1.00 24.19 119 ASP A CA 1
ATOM 894 C C . ASP A 1 119 ? 27.762 -23.192 -3.303 1.00 24.19 119 ASP A C 1
ATOM 896 O O . ASP A 1 119 ? 26.749 -23.541 -2.689 1.00 24.19 119 ASP A O 1
ATOM 900 N N . SER A 1 120 ? 27.784 -22.158 -4.135 1.00 44.28 120 SER A N 1
ATOM 901 C CA . SER A 1 120 ? 26.600 -21.456 -4.622 1.00 44.28 120 SER A CA 1
ATOM 902 C C . SER A 1 120 ? 26.066 -22.196 -5.841 1.00 44.28 120 SER A C 1
ATOM 904 O O . SER A 1 120 ? 26.819 -22.316 -6.793 1.00 44.28 120 SER A O 1
ATOM 906 N N . GLU A 1 121 ? 24.785 -22.575 -5.862 1.00 31.42 121 GLU A N 1
ATOM 907 C CA . GLU A 1 121 ? 23.915 -22.447 -7.044 1.00 31.42 121 GLU A CA 1
ATOM 908 C C . GLU A 1 121 ? 22.452 -22.831 -6.735 1.00 31.42 121 GLU A C 1
ATOM 910 O O . GLU A 1 121 ? 22.154 -23.911 -6.237 1.00 31.42 121 GLU A O 1
ATOM 915 N N . ASP A 1 122 ? 21.579 -21.869 -7.048 1.00 26.05 122 ASP A N 1
ATOM 916 C CA . ASP A 1 122 ? 20.276 -21.997 -7.712 1.00 26.05 122 ASP A CA 1
ATOM 917 C C . ASP A 1 122 ? 19.132 -22.814 -7.066 1.00 26.05 122 ASP A C 1
ATOM 919 O O . ASP A 1 122 ? 19.149 -24.038 -6.999 1.00 26.05 122 ASP A O 1
ATOM 923 N N . SER A 1 123 ? 18.057 -22.117 -6.675 1.00 33.12 123 SER A N 1
ATOM 924 C CA . SER A 1 123 ? 16.747 -22.247 -7.340 1.00 33.12 123 SER A CA 1
ATOM 925 C C . SER A 1 123 ? 15.685 -21.417 -6.612 1.00 33.12 123 SER A C 1
ATOM 927 O O . SER A 1 123 ? 15.300 -21.696 -5.476 1.00 33.12 123 SER A O 1
ATOM 929 N N . GLU A 1 124 ? 15.170 -20.425 -7.331 1.00 43.03 124 GLU A N 1
ATOM 930 C CA . GLU A 1 124 ? 13.872 -19.777 -7.134 1.00 43.03 124 GLU A CA 1
ATOM 931 C C . GLU A 1 124 ? 12.741 -20.807 -6.939 1.00 43.03 124 GLU A C 1
ATOM 933 O O . GLU A 1 124 ? 12.677 -21.791 -7.681 1.00 43.03 124 GLU A O 1
ATOM 938 N N . ALA A 1 125 ? 11.820 -20.550 -6.002 1.00 32.16 125 ALA A N 1
ATOM 939 C CA . ALA A 1 125 ? 10.426 -20.998 -6.080 1.00 32.16 125 ALA A CA 1
ATOM 940 C C . ALA A 1 125 ? 9.547 -20.269 -5.048 1.00 32.16 125 ALA A C 1
ATOM 942 O O . ALA A 1 125 ? 9.540 -20.580 -3.857 1.00 32.16 125 ALA A O 1
ATOM 943 N N . ASP A 1 126 ? 8.786 -19.313 -5.573 1.00 36.38 126 ASP A N 1
ATOM 944 C CA . ASP A 1 126 ? 7.472 -18.865 -5.116 1.00 36.38 126 ASP A CA 1
ATOM 945 C C . ASP A 1 126 ? 6.627 -19.966 -4.448 1.00 36.38 126 ASP A C 1
ATOM 947 O O . ASP A 1 126 ? 6.440 -21.048 -5.010 1.00 36.38 126 ASP A O 1
ATOM 951 N N . ALA A 1 127 ? 6.017 -19.635 -3.308 1.00 32.22 127 ALA A N 1
ATOM 952 C CA . ALA A 1 127 ? 4.753 -20.228 -2.880 1.00 32.22 127 ALA A CA 1
ATOM 953 C C . ALA A 1 127 ? 4.022 -19.276 -1.922 1.00 32.22 127 ALA A C 1
ATOM 955 O O . ALA A 1 127 ? 4.164 -19.339 -0.700 1.00 32.22 127 ALA A O 1
ATOM 956 N N . ASP A 1 128 ? 3.213 -18.403 -2.521 1.00 36.56 128 ASP A N 1
ATOM 957 C CA . ASP A 1 128 ? 1.980 -17.885 -1.936 1.00 36.56 128 ASP A CA 1
ATOM 958 C C . ASP A 1 128 ? 1.209 -19.013 -1.225 1.00 36.56 128 ASP A C 1
ATOM 960 O O . ASP A 1 128 ? 0.818 -20.009 -1.840 1.00 36.56 128 ASP A O 1
ATOM 964 N N . ALA A 1 129 ? 0.952 -18.833 0.067 1.00 33.66 129 ALA A N 1
ATOM 965 C CA . ALA A 1 129 ? -0.065 -19.576 0.797 1.00 33.66 129 ALA A CA 1
ATOM 966 C C . ALA A 1 129 ? -0.923 -18.574 1.572 1.00 33.66 129 ALA A C 1
ATOM 968 O O . ALA A 1 129 ? -0.755 -18.339 2.769 1.00 33.66 129 ALA A O 1
ATOM 969 N N . ASP A 1 130 ? -1.834 -17.964 0.820 1.00 37.81 130 ASP A N 1
ATOM 970 C CA . ASP A 1 130 ? -3.045 -17.325 1.312 1.00 37.81 130 ASP A CA 1
ATOM 971 C C . ASP A 1 130 ? -3.876 -18.396 2.047 1.00 37.81 130 ASP A C 1
ATOM 973 O O . ASP A 1 130 ? -4.434 -19.310 1.435 1.00 37.81 130 ASP A O 1
ATOM 977 N N . ALA A 1 131 ? -3.878 -18.337 3.378 1.00 32.31 131 ALA A N 1
ATOM 978 C CA . ALA A 1 131 ? -4.742 -19.144 4.228 1.00 32.31 131 ALA A CA 1
ATOM 979 C C . ALA A 1 131 ? -5.793 -18.228 4.865 1.00 32.31 131 ALA A C 1
ATOM 981 O O . ALA A 1 131 ? -5.693 -17.840 6.030 1.00 32.31 131 ALA A O 1
ATOM 982 N N . ASP A 1 132 ? -6.809 -17.883 4.073 1.00 35.12 132 ASP A N 1
ATOM 983 C CA . ASP A 1 132 ? -8.102 -17.404 4.561 1.00 35.12 132 ASP A CA 1
ATOM 984 C C . ASP A 1 132 ? -8.812 -18.592 5.236 1.00 35.12 132 ASP A C 1
ATOM 986 O O . ASP A 1 132 ? -9.512 -19.385 4.603 1.00 35.12 132 ASP A O 1
ATOM 990 N N . ALA A 1 133 ? -8.547 -18.774 6.530 1.00 32.47 133 ALA A N 1
ATOM 991 C CA . ALA A 1 133 ? -9.319 -19.655 7.394 1.00 32.47 133 ALA A CA 1
ATOM 992 C C . ALA A 1 133 ? -10.348 -18.805 8.147 1.00 32.47 133 ALA A C 1
ATOM 994 O O . ALA A 1 133 ? -10.072 -18.237 9.204 1.00 32.47 133 ALA A O 1
ATOM 995 N N . ASP A 1 134 ? -11.540 -18.718 7.559 1.00 36.81 134 ASP A N 1
ATOM 996 C CA . ASP A 1 134 ? -12.762 -18.279 8.221 1.00 36.81 134 ASP A CA 1
ATOM 997 C C . ASP A 1 134 ? -13.094 -19.299 9.324 1.00 36.81 134 ASP A C 1
ATOM 999 O O . ASP A 1 134 ? -13.578 -20.401 9.062 1.00 36.81 134 ASP A O 1
ATOM 1003 N N . ALA A 1 135 ? -12.752 -18.954 10.563 1.00 31.89 135 ALA A N 1
ATOM 1004 C CA . ALA A 1 135 ? -13.228 -19.629 11.759 1.00 31.89 135 ALA A CA 1
ATOM 1005 C C . ALA A 1 135 ? -13.975 -18.599 12.607 1.00 31.89 135 ALA A C 1
ATOM 1007 O O . ALA A 1 135 ? -13.386 -17.803 13.339 1.00 31.89 135 ALA A O 1
ATOM 1008 N N . ASP A 1 136 ? -15.292 -18.620 12.438 1.00 41.47 136 ASP A N 1
ATOM 1009 C CA . ASP A 1 136 ? -16.284 -18.031 13.323 1.00 41.47 136 ASP A CA 1
ATOM 1010 C C . ASP A 1 136 ? -16.028 -18.487 14.770 1.00 41.47 136 ASP A C 1
ATOM 1012 O O . ASP A 1 136 ? -16.222 -19.655 15.112 1.00 41.47 136 ASP A O 1
ATOM 1016 N N . VAL A 1 137 ? -15.553 -17.570 15.617 1.00 36.53 137 VAL A N 1
ATOM 1017 C CA . VAL A 1 137 ? -15.579 -17.725 17.074 1.00 36.53 137 VAL A CA 1
ATOM 1018 C C . VAL A 1 137 ? -16.100 -16.427 17.674 1.00 36.53 137 VAL A C 1
ATOM 1020 O O . VAL A 1 137 ? -15.441 -15.385 17.672 1.00 36.53 137 VAL A O 1
ATOM 1023 N N . ALA A 1 138 ? -17.330 -16.526 18.162 1.00 42.62 138 ALA A N 1
ATOM 1024 C CA . ALA A 1 138 ? -18.016 -15.531 18.955 1.00 42.62 138 ALA A CA 1
ATOM 1025 C C . ALA A 1 138 ? -17.339 -15.298 20.324 1.00 42.62 138 ALA A C 1
ATOM 1027 O O . ALA A 1 138 ? -16.839 -16.232 20.944 1.00 42.62 138 ALA A O 1
ATOM 1028 N N . GLU A 1 139 ? -17.445 -14.043 20.781 1.00 41.16 139 GLU A N 1
ATOM 1029 C CA . GLU A 1 139 ? -17.215 -13.495 22.135 1.00 41.16 139 GLU A CA 1
ATOM 1030 C C . GLU A 1 139 ? -15.769 -13.519 22.681 1.00 41.16 139 GLU A C 1
ATOM 1032 O O . GLU A 1 139 ? -15.128 -14.546 22.834 1.00 41.16 139 GLU A O 1
ATOM 1037 N N . THR A 1 140 ? -15.184 -12.391 23.096 1.00 30.72 140 THR A N 1
ATOM 1038 C CA . THR A 1 140 ? -15.600 -11.682 24.317 1.00 30.72 140 THR A CA 1
ATOM 1039 C C . THR A 1 140 ? -15.097 -10.234 24.328 1.00 30.72 140 THR A C 1
ATOM 1041 O O . THR A 1 140 ? -13.941 -9.939 24.031 1.00 30.72 140 THR A O 1
ATOM 1044 N N . SER A 1 141 ? -16.004 -9.338 24.713 1.00 48.22 141 SER A N 1
ATOM 1045 C CA . SER A 1 141 ? -15.797 -7.918 24.988 1.00 48.22 141 SER A CA 1
ATOM 1046 C C . SER A 1 141 ? -14.749 -7.684 26.084 1.00 48.22 141 SER A C 1
ATOM 1048 O O . SER A 1 141 ? -14.906 -8.178 27.200 1.00 48.22 141 SER A O 1
ATOM 1050 N N . GLN A 1 142 ? -13.732 -6.862 25.803 1.00 36.38 142 GLN A N 1
ATOM 1051 C CA . GLN A 1 142 ? -13.031 -6.109 26.843 1.00 36.38 142 GLN A CA 1
ATOM 1052 C C . GLN A 1 142 ? -12.940 -4.624 26.482 1.00 36.38 142 GLN A C 1
ATOM 1054 O O . GLN A 1 142 ? -12.450 -4.206 25.435 1.00 36.38 142 GLN A O 1
ATOM 1059 N N . ASN A 1 143 ? -13.487 -3.856 27.414 1.00 40.41 143 ASN A N 1
ATOM 1060 C CA . ASN A 1 143 ? -13.706 -2.426 27.438 1.00 40.41 143 ASN A CA 1
ATOM 1061 C C . ASN A 1 143 ? -12.371 -1.663 27.551 1.00 40.41 143 ASN A C 1
ATOM 1063 O O . ASN A 1 143 ? -11.649 -1.838 28.530 1.00 40.41 143 ASN A O 1
ATOM 1067 N N . THR A 1 144 ? -12.067 -0.775 26.600 1.00 33.31 144 THR A N 1
ATOM 1068 C CA . THR A 1 144 ? -11.093 0.316 26.791 1.00 33.31 144 THR A CA 1
ATOM 1069 C C . THR A 1 144 ? -11.705 1.627 26.281 1.00 33.31 144 THR A C 1
ATOM 1071 O O . THR A 1 144 ? -12.175 1.678 25.143 1.00 33.31 144 THR A O 1
ATOM 1074 N N . PRO A 1 145 ? -11.756 2.693 27.101 1.00 50.62 145 PRO A N 1
ATOM 1075 C CA . PRO A 1 145 ? -12.446 3.920 26.732 1.00 50.62 145 PRO A CA 1
ATOM 1076 C C . PRO A 1 145 ? -11.530 4.819 25.896 1.00 50.62 145 PRO A C 1
ATOM 1078 O O . PRO A 1 145 ? -10.568 5.387 26.414 1.00 50.62 145 PRO A O 1
ATOM 1081 N N . LYS A 1 146 ? -11.854 5.001 24.610 1.00 36.34 146 LYS A N 1
ATOM 1082 C CA . LYS A 1 146 ? -11.486 6.219 23.873 1.00 36.34 146 LYS A CA 1
ATOM 1083 C C . LYS A 1 146 ? -12.435 6.462 22.700 1.00 36.34 146 LYS A C 1
ATOM 1085 O O . LYS A 1 146 ? -12.188 6.042 21.573 1.00 36.34 146 LYS A O 1
ATOM 1090 N N . GLU A 1 147 ? -13.529 7.156 22.998 1.00 51.81 147 GLU A N 1
ATOM 1091 C CA . GLU A 1 147 ? -14.375 7.809 22.004 1.00 51.81 147 GLU A CA 1
ATOM 1092 C C . GLU A 1 147 ? -13.586 8.938 21.324 1.00 51.81 147 GLU A C 1
ATOM 1094 O O . GLU A 1 147 ? -13.564 10.081 21.766 1.00 51.81 147 GLU A O 1
ATOM 1099 N N . GLU A 1 148 ? -12.933 8.619 20.216 1.00 53.44 148 GLU A N 1
ATOM 1100 C CA . GLU A 1 148 ? -12.922 9.524 19.074 1.00 53.44 148 GLU A CA 1
ATOM 1101 C C . GLU A 1 148 ? -13.842 8.857 18.065 1.00 53.44 148 GLU A C 1
ATOM 1103 O O . GLU A 1 148 ? -13.518 7.770 17.591 1.00 53.44 148 GLU A O 1
ATOM 1108 N N . SER A 1 149 ? -15.012 9.454 17.811 1.00 55.06 149 SER A N 1
ATOM 1109 C CA . SER A 1 149 ? -16.026 8.962 16.872 1.00 55.06 149 SER A CA 1
ATOM 1110 C C . SER A 1 149 ? -15.347 8.415 15.618 1.00 55.06 149 SER A C 1
ATOM 1112 O O . SER A 1 149 ? -14.853 9.185 14.783 1.00 55.06 149 SER A O 1
ATOM 1114 N N . SER A 1 150 ? -15.228 7.089 15.537 1.00 60.06 150 SER A N 1
ATOM 1115 C CA . SER A 1 150 ? -14.491 6.430 14.474 1.00 60.06 150 SER A CA 1
ATOM 1116 C C . SER A 1 150 ? -15.198 6.795 13.186 1.00 60.06 150 SER A C 1
ATOM 1118 O O . SER A 1 150 ? -16.351 6.417 12.997 1.00 60.06 150 SER A O 1
ATOM 1120 N N . LYS A 1 151 ? -14.542 7.613 12.361 1.00 76.44 151 LYS A N 1
ATOM 1121 C CA . LYS A 1 151 ? -15.086 8.091 11.093 1.00 76.44 151 LYS A CA 1
ATOM 1122 C C . LYS A 1 151 ? -15.757 6.922 10.374 1.00 76.44 151 LYS A C 1
ATOM 1124 O O . LYS A 1 151 ? -15.107 5.895 10.189 1.00 76.44 151 LYS A O 1
ATOM 1129 N N . GLU A 1 152 ? -17.028 7.083 10.019 1.00 85.38 152 GLU A N 1
ATOM 1130 C CA . GLU A 1 152 ? -17.809 6.034 9.365 1.00 85.38 152 GLU A CA 1
ATOM 1131 C C . GLU A 1 152 ? -17.097 5.626 8.067 1.00 85.38 152 GLU A C 1
ATOM 1133 O O . GLU A 1 152 ? -16.845 6.454 7.184 1.00 85.38 152 GLU A O 1
ATOM 1138 N N . ILE A 1 153 ? -16.679 4.362 7.993 1.00 90.12 153 ILE A N 1
ATOM 1139 C CA . ILE A 1 153 ? -15.981 3.784 6.844 1.00 90.12 153 ILE A CA 1
ATOM 1140 C C . ILE A 1 153 ? -16.797 2.584 6.391 1.00 90.12 153 ILE A C 1
ATOM 1142 O O . ILE A 1 153 ? -16.858 1.583 7.093 1.00 90.12 153 ILE A O 1
ATOM 1146 N N . LEU A 1 154 ? -17.346 2.674 5.182 1.00 92.31 154 LEU A N 1
ATOM 1147 C CA . LEU A 1 154 ? -17.973 1.548 4.506 1.00 92.31 154 LEU A CA 1
ATOM 1148 C C . LEU A 1 154 ? -16.898 0.710 3.808 1.00 92.31 154 LEU A C 1
ATOM 1150 O O . LEU A 1 154 ? -16.176 1.208 2.938 1.00 92.31 154 LEU A O 1
ATOM 1154 N N . GLY A 1 155 ? -16.802 -0.566 4.168 1.00 92.62 155 GLY A N 1
ATOM 1155 C CA . GLY A 1 155 ? -15.969 -1.526 3.455 1.00 92.62 155 GLY A CA 1
ATOM 1156 C C . GLY A 1 155 ? -16.812 -2.444 2.571 1.00 92.62 155 GLY A C 1
ATOM 1157 O O . GLY A 1 155 ? -17.839 -2.961 3.002 1.00 92.62 155 GLY A O 1
ATOM 1158 N N . LEU A 1 156 ? -16.360 -2.691 1.339 1.00 95.62 156 LEU A N 1
ATOM 1159 C CA . LEU A 1 156 ? -16.975 -3.673 0.445 1.00 95.62 156 LEU A CA 1
ATOM 1160 C C . LEU A 1 156 ? -15.928 -4.647 -0.104 1.00 95.62 156 LEU A C 1
ATOM 1162 O O . LEU A 1 156 ? -14.823 -4.247 -0.471 1.00 95.62 156 LEU A O 1
ATOM 1166 N N . PHE A 1 157 ? -16.294 -5.921 -0.194 1.00 93.50 157 PHE A N 1
ATOM 1167 C CA . PHE A 1 157 ? -15.573 -6.942 -0.940 1.00 93.50 157 PHE A CA 1
ATOM 1168 C C . PHE A 1 157 ? -16.142 -7.042 -2.354 1.00 93.50 157 PHE A C 1
ATOM 1170 O O . PHE A 1 157 ? -17.341 -7.252 -2.542 1.00 93.50 157 PHE A O 1
ATOM 1177 N N . LEU A 1 158 ? -15.263 -6.909 -3.347 1.00 94.81 158 LEU A N 1
ATOM 1178 C CA . LEU A 1 158 ? -15.580 -7.085 -4.758 1.00 94.81 158 LEU A CA 1
ATOM 1179 C C . LEU A 1 158 ? -14.937 -8.384 -5.248 1.00 94.81 158 LEU A C 1
ATOM 1181 O O . LEU A 1 158 ? -13.718 -8.472 -5.373 1.00 94.81 158 LEU A O 1
ATOM 1185 N N . THR A 1 159 ? -15.754 -9.390 -5.544 1.00 94.06 159 THR A N 1
ATOM 1186 C CA . THR A 1 159 ? -15.294 -10.638 -6.158 1.00 94.06 159 THR A CA 1
ATOM 1187 C C . THR A 1 159 ? -15.554 -10.572 -7.652 1.00 94.06 159 THR A C 1
ATOM 1189 O O . THR A 1 159 ? -16.705 -10.455 -8.068 1.00 94.06 159 THR A O 1
ATOM 1192 N N . ILE A 1 160 ? -14.497 -10.662 -8.457 1.00 94.69 160 ILE A N 1
ATOM 1193 C CA . ILE A 1 160 ? -14.576 -10.628 -9.920 1.00 94.69 160 ILE A CA 1
ATOM 1194 C C . ILE A 1 160 ? -14.195 -12.001 -10.458 1.00 94.69 160 ILE A C 1
ATOM 1196 O O . ILE A 1 160 ? -13.166 -12.562 -10.087 1.00 94.69 160 ILE A O 1
ATOM 1200 N N . ARG A 1 161 ? -15.011 -12.536 -11.364 1.00 95.00 161 ARG A N 1
ATOM 1201 C CA . ARG A 1 161 ? -14.704 -13.737 -12.136 1.00 95.00 161 ARG A CA 1
ATOM 1202 C C . ARG A 1 161 ? -14.829 -13.409 -13.608 1.00 95.00 161 ARG A C 1
ATOM 1204 O O . ARG A 1 161 ? -15.866 -12.952 -14.081 1.00 95.00 161 ARG A O 1
ATOM 1211 N N . ASN A 1 162 ? -13.752 -13.656 -14.324 1.00 94.12 162 ASN A N 1
ATOM 1212 C CA . ASN A 1 162 ? -13.700 -13.477 -15.754 1.00 94.12 162 ASN A CA 1
ATOM 1213 C C . ASN A 1 162 ? -14.108 -14.786 -16.452 1.00 94.12 162 ASN A C 1
ATOM 1215 O O . ASN A 1 162 ? -13.648 -15.863 -16.069 1.00 94.12 162 ASN A O 1
ATOM 1219 N N . LYS A 1 163 ? -14.973 -14.683 -17.461 1.00 93.69 163 LYS A N 1
ATOM 1220 C CA . LYS A 1 163 ? -15.450 -15.779 -18.293 1.00 93.69 163 LYS A CA 1
ATOM 1221 C C . LYS A 1 163 ? -15.229 -15.445 -19.772 1.00 93.69 163 LYS A C 1
ATOM 1223 O O . LYS A 1 163 ? -15.740 -14.449 -20.264 1.00 93.69 163 LYS A O 1
ATOM 1228 N N . VAL A 1 164 ? -14.494 -16.291 -20.485 1.00 93.25 164 VAL A N 1
ATOM 1229 C CA . VAL A 1 164 ? -14.242 -16.171 -21.930 1.00 93.25 164 VAL A CA 1
ATOM 1230 C C . VAL A 1 164 ? -14.823 -17.398 -22.620 1.00 93.25 164 VAL A C 1
ATOM 1232 O O . VAL A 1 164 ? -14.526 -18.522 -22.210 1.00 93.25 164 VAL A O 1
ATOM 1235 N N . ASP A 1 165 ? -15.677 -17.199 -23.625 1.00 89.62 165 ASP A N 1
ATOM 1236 C CA . ASP A 1 165 ? -16.280 -18.269 -24.437 1.00 89.62 165 ASP A CA 1
ATOM 1237 C C . ASP A 1 165 ? -16.897 -19.402 -23.585 1.00 89.62 165 ASP A C 1
ATOM 1239 O O . ASP A 1 165 ? -16.720 -20.597 -23.837 1.00 89.62 165 ASP A O 1
ATOM 1243 N N . GLY A 1 166 ? -17.584 -19.031 -22.498 1.00 88.81 166 GLY A N 1
ATOM 1244 C CA . GLY A 1 166 ? -18.217 -19.987 -21.583 1.00 88.81 166 GLY A CA 1
ATOM 1245 C C . GLY A 1 166 ? -17.340 -20.493 -20.428 1.00 88.81 166 GLY A C 1
ATOM 1246 O O . GLY A 1 166 ? -17.883 -21.069 -19.485 1.00 88.81 166 GLY A O 1
ATOM 1247 N N . LYS A 1 167 ? -16.019 -20.272 -20.451 1.00 89.56 167 LYS A N 1
ATOM 1248 C CA . LYS A 1 167 ? -15.061 -20.820 -19.472 1.00 89.56 167 LYS A CA 1
ATOM 1249 C C . LYS A 1 167 ? -14.517 -19.741 -18.546 1.00 89.56 167 LYS A C 1
ATOM 1251 O O . LYS A 1 167 ? -14.141 -18.668 -19.001 1.00 89.56 167 LYS A O 1
ATOM 1256 N N . PHE A 1 168 ? -14.423 -20.034 -17.252 1.00 93.12 168 PHE A N 1
ATOM 1257 C CA . PHE A 1 168 ? -13.805 -19.114 -16.296 1.00 93.12 168 PHE A CA 1
ATOM 1258 C C . PHE A 1 168 ? -12.281 -19.130 -16.434 1.00 93.12 168 PHE A C 1
ATOM 1260 O O . PHE A 1 168 ? -11.677 -20.201 -16.415 1.00 93.12 168 PHE A O 1
ATOM 1267 N N . VAL A 1 169 ? -11.669 -17.951 -16.556 1.00 92.75 169 VAL A N 1
ATOM 1268 C CA . VAL A 1 169 ? -10.221 -17.794 -16.754 1.00 92.75 169 VAL A CA 1
ATOM 1269 C C . VAL A 1 169 ? -9.685 -16.730 -15.787 1.00 92.75 169 VAL A C 1
ATOM 1271 O O . VAL A 1 169 ? -10.309 -15.676 -15.663 1.00 92.75 169 VAL A O 1
ATOM 1274 N N . PRO A 1 170 ? -8.541 -16.954 -15.106 1.00 90.44 170 PRO A N 1
ATOM 1275 C CA . PRO A 1 170 ? -7.967 -15.975 -14.174 1.00 90.44 170 PRO A CA 1
ATOM 1276 C C . PRO A 1 170 ? -7.543 -14.673 -14.866 1.00 90.44 170 PRO A C 1
ATOM 1278 O O . PRO A 1 170 ? -7.752 -13.582 -14.341 1.00 90.44 170 PRO A O 1
ATOM 1281 N N . ARG A 1 171 ? -7.000 -14.772 -16.081 1.00 91.69 171 ARG A N 1
ATOM 1282 C CA . ARG A 1 171 ? -6.621 -13.642 -16.930 1.00 91.69 171 ARG A CA 1
ATOM 1283 C C . ARG A 1 171 ? -7.068 -13.936 -18.362 1.00 91.69 171 ARG A C 1
ATOM 1285 O O . ARG A 1 171 ? -6.738 -15.004 -18.864 1.00 91.69 171 ARG A O 1
ATOM 1292 N N . PRO A 1 172 ? -7.813 -13.042 -19.031 1.00 89.50 172 PRO A N 1
ATOM 1293 C CA . PRO A 1 172 ? -8.206 -13.282 -20.408 1.00 89.50 172 PRO A CA 1
ATOM 1294 C C . PRO A 1 172 ? -6.977 -13.070 -21.291 1.00 89.50 172 PRO A C 1
ATOM 1296 O O . PRO A 1 172 ? -6.490 -11.950 -21.436 1.00 89.50 172 PRO A O 1
ATOM 1299 N N . GLU A 1 173 ? -6.452 -14.149 -21.857 1.00 85.81 173 GLU A N 1
ATOM 1300 C CA . GLU A 1 173 ? -5.312 -14.098 -22.765 1.00 85.81 173 GLU A CA 1
ATOM 1301 C C . GLU A 1 173 ? -5.772 -14.388 -24.191 1.00 85.81 173 GLU A C 1
ATOM 1303 O O . GLU A 1 173 ? -6.571 -15.292 -24.419 1.00 85.81 173 GLU A O 1
ATOM 1308 N N . ARG A 1 174 ? -5.243 -13.623 -25.157 1.00 77.69 174 ARG A N 1
ATOM 1309 C CA . ARG A 1 174 ? -5.446 -13.844 -26.601 1.00 77.69 174 ARG A CA 1
ATOM 1310 C C . ARG A 1 174 ? -6.928 -13.935 -27.016 1.00 77.69 174 ARG A C 1
ATOM 1312 O O . ARG A 1 174 ? -7.324 -14.871 -27.702 1.00 77.69 174 ARG A O 1
ATOM 1319 N N . ILE A 1 175 ? -7.728 -12.939 -26.627 1.00 83.44 175 ILE A N 1
ATOM 1320 C CA . ILE A 1 175 ? -9.125 -12.786 -27.068 1.00 83.44 175 ILE A CA 1
ATOM 1321 C C . ILE A 1 175 ? -9.143 -12.619 -28.598 1.00 83.44 175 ILE A C 1
ATOM 1323 O O . ILE A 1 175 ? -8.523 -11.698 -29.133 1.00 83.44 175 ILE A O 1
ATOM 1327 N N . GLY A 1 176 ? -9.813 -13.530 -29.305 1.00 85.19 176 GLY A N 1
ATOM 1328 C CA . GLY A 1 176 ? -9.994 -13.446 -30.752 1.00 85.19 176 GLY A CA 1
ATOM 1329 C C . GLY A 1 176 ? -11.113 -12.470 -31.142 1.00 85.19 176 GLY A C 1
ATOM 1330 O O . GLY A 1 176 ? -11.906 -12.068 -30.295 1.00 85.19 176 GLY A O 1
ATOM 1331 N N . PRO A 1 177 ? -11.247 -12.116 -32.433 1.00 84.06 177 PRO A N 1
ATOM 1332 C CA . PRO A 1 177 ? -12.289 -11.195 -32.904 1.00 84.06 177 PRO A CA 1
ATOM 1333 C C . PRO A 1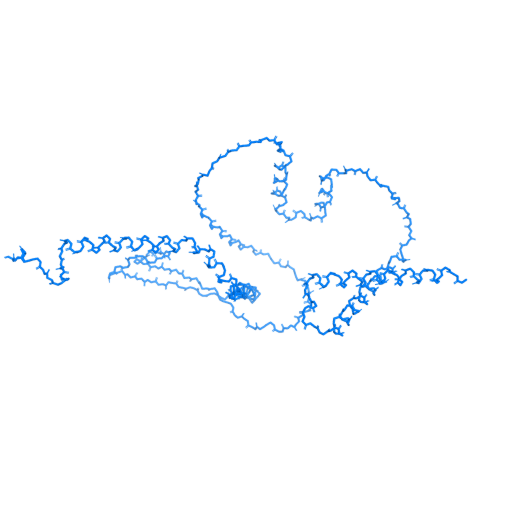 177 ? -13.725 -11.710 -32.701 1.00 84.06 177 PRO A C 1
ATOM 1335 O O . PRO A 1 177 ? -14.655 -10.912 -32.703 1.00 84.06 177 PRO A O 1
ATOM 1338 N N . ASN A 1 178 ? -13.900 -13.021 -32.511 1.00 87.06 178 ASN A N 1
ATOM 1339 C CA . ASN A 1 178 ? -15.196 -13.663 -32.272 1.00 87.06 178 ASN A CA 1
ATOM 1340 C C . ASN A 1 178 ? -15.334 -14.209 -30.842 1.00 87.06 178 ASN A C 1
ATOM 1342 O O . ASN A 1 178 ? -16.250 -14.984 -30.583 1.00 87.06 178 ASN A O 1
ATOM 1346 N N . SER A 1 179 ? -14.401 -13.877 -29.949 1.00 87.38 179 SER A N 1
ATOM 1347 C CA . SER A 1 179 ? -14.440 -14.342 -28.565 1.00 87.38 179 SER A CA 1
ATOM 1348 C C . SER A 1 179 ? -15.356 -13.449 -27.733 1.00 87.38 179 SER A C 1
ATOM 1350 O O . SER A 1 179 ? -15.239 -12.223 -27.776 1.00 87.38 179 SER A O 1
ATOM 1352 N N . GLU A 1 180 ? -16.239 -14.055 -26.946 1.00 89.56 180 GLU A N 1
ATOM 1353 C CA . GLU A 1 180 ? -17.125 -13.350 -26.025 1.00 89.56 180 GLU A CA 1
ATOM 1354 C C . GLU A 1 180 ? -16.501 -13.331 -24.629 1.00 89.56 180 GLU A C 1
ATOM 1356 O O . GLU A 1 180 ? -16.281 -14.370 -23.998 1.00 89.56 180 GLU A O 1
ATOM 1361 N N . TRP A 1 181 ? -16.182 -12.126 -24.157 1.00 94.00 181 TRP A N 1
ATOM 1362 C CA . TRP A 1 181 ? -15.627 -11.902 -22.831 1.00 94.00 181 TRP A CA 1
ATOM 1363 C C . TRP A 1 181 ? -16.692 -11.309 -21.903 1.00 94.00 181 TRP A C 1
ATOM 1365 O O . TRP A 1 181 ? -17.141 -10.180 -22.084 1.00 94.00 181 TRP A O 1
ATOM 1375 N N . GLU A 1 182 ? -17.060 -12.072 -20.878 1.00 92.88 182 GLU A N 1
ATOM 1376 C CA . GLU A 1 182 ? -17.986 -11.686 -19.821 1.00 92.88 182 GLU A CA 1
ATOM 1377 C C . GLU A 1 182 ? -17.248 -11.524 -18.486 1.00 92.88 182 GLU A C 1
ATOM 1379 O O . GLU A 1 182 ? -16.384 -12.321 -18.110 1.00 92.88 182 GLU A O 1
ATOM 1384 N N . VAL A 1 183 ? -17.648 -10.521 -17.706 1.00 94.56 183 VAL A N 1
ATOM 1385 C CA . VAL A 1 183 ? -17.155 -10.321 -16.340 1.00 94.56 183 VAL A CA 1
ATOM 1386 C C . VAL A 1 183 ? -18.324 -10.450 -15.377 1.00 94.56 183 VAL A C 1
ATOM 1388 O O . VAL A 1 183 ? -19.263 -9.659 -15.407 1.00 94.56 183 VAL A O 1
ATOM 1391 N N . GLN A 1 184 ? -18.261 -11.451 -14.505 1.00 94.00 184 GLN A N 1
ATOM 1392 C CA . GLN A 1 184 ? -19.220 -11.641 -13.425 1.00 94.00 184 GLN A CA 1
ATOM 1393 C C . GLN A 1 184 ? -18.643 -11.035 -12.152 1.00 94.00 184 GLN A C 1
ATOM 1395 O O . GLN A 1 184 ? -17.507 -11.332 -11.782 1.00 94.00 184 GLN A O 1
ATOM 1400 N N . TYR A 1 185 ? -19.418 -10.193 -11.475 1.00 95.06 185 TYR A N 1
ATOM 1401 C CA . TYR A 1 185 ? -18.992 -9.563 -10.233 1.00 95.06 185 TYR A CA 1
ATOM 1402 C C . TYR A 1 185 ? 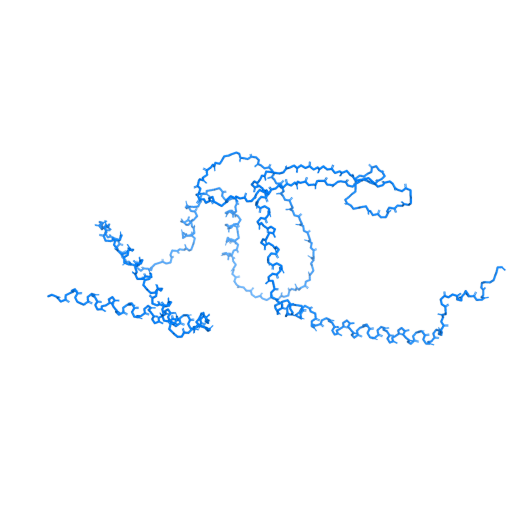-20.035 -9.744 -9.134 1.00 95.06 185 TYR A C 1
ATOM 1404 O O . TYR A 1 185 ? -21.239 -9.745 -9.385 1.00 95.06 185 TYR A O 1
ATOM 1412 N N . ALA A 1 186 ? -19.555 -9.890 -7.905 1.00 95.94 186 ALA A N 1
ATOM 1413 C CA . ALA A 1 186 ? -20.369 -9.870 -6.702 1.00 95.94 186 ALA A CA 1
ATOM 1414 C C . ALA A 1 186 ? -19.787 -8.839 -5.736 1.00 95.94 186 ALA A C 1
ATOM 1416 O O . ALA A 1 186 ? -18.580 -8.829 -5.490 1.00 95.94 186 ALA A O 1
ATOM 1417 N N . VAL A 1 187 ? -20.651 -7.978 -5.200 1.00 95.62 187 VAL A N 1
ATOM 1418 C CA . VAL A 1 187 ? -20.289 -6.978 -4.194 1.00 95.62 187 VAL A CA 1
ATOM 1419 C C . VAL A 1 187 ? -20.940 -7.378 -2.881 1.00 95.62 187 VAL A C 1
ATOM 1421 O O . VAL A 1 187 ? -22.145 -7.624 -2.844 1.00 95.62 187 VAL A O 1
ATOM 1424 N N . ARG A 1 188 ? -20.145 -7.470 -1.817 1.00 96.19 188 ARG A N 1
ATOM 1425 C CA . ARG A 1 188 ? -20.621 -7.756 -0.461 1.00 96.19 188 ARG A CA 1
ATOM 1426 C C . ARG A 1 188 ? -20.104 -6.696 0.489 1.00 96.19 188 ARG A C 1
ATOM 1428 O O . ARG A 1 188 ? -18.955 -6.285 0.380 1.00 96.19 188 ARG A O 1
ATOM 1435 N N . GLU A 1 189 ? -20.941 -6.267 1.412 1.00 94.56 189 GLU A N 1
ATOM 1436 C CA . GLU A 1 189 ? -20.527 -5.383 2.496 1.00 94.56 189 GLU A CA 1
ATOM 1437 C C . GLU A 1 189 ? -19.695 -6.165 3.524 1.00 94.56 189 GLU A C 1
ATOM 1439 O O . GLU A 1 189 ? -19.913 -7.363 3.724 1.00 94.56 189 GLU A O 1
ATOM 1444 N N . MET A 1 190 ? -18.706 -5.510 4.132 1.00 92.81 190 MET A N 1
ATOM 1445 C CA . MET A 1 190 ? -17.914 -6.074 5.229 1.00 92.81 190 MET A CA 1
ATOM 1446 C C . MET A 1 190 ? -18.248 -5.364 6.538 1.00 92.81 190 MET A C 1
ATOM 1448 O O . MET A 1 190 ? -18.671 -4.214 6.517 1.00 92.81 190 MET A O 1
ATOM 1452 N N . SER A 1 191 ? -18.005 -6.025 7.672 1.00 93.75 191 SER A N 1
ATOM 1453 C CA . SER A 1 191 ? -18.213 -5.400 8.979 1.00 93.75 191 SER A CA 1
ATOM 1454 C C . SER A 1 191 ? -17.312 -4.181 9.180 1.00 93.75 191 SER A C 1
ATOM 1456 O O . SER A 1 191 ? -16.144 -4.180 8.769 1.00 93.75 191 SER A O 1
ATOM 1458 N N . ASP A 1 192 ? -17.838 -3.173 9.872 1.00 91.69 192 ASP A N 1
ATOM 1459 C CA . ASP A 1 192 ? -17.131 -1.926 10.177 1.00 91.69 192 ASP A CA 1
ATOM 1460 C C . ASP A 1 192 ? -15.782 -2.179 10.859 1.00 91.69 192 ASP A C 1
ATOM 1462 O O . ASP A 1 192 ? -14.769 -1.593 10.475 1.00 91.69 192 ASP A O 1
ATOM 1466 N N . ASP A 1 193 ? -15.717 -3.124 11.802 1.00 91.06 193 ASP A N 1
ATOM 1467 C CA . ASP A 1 193 ? -14.471 -3.487 12.485 1.00 91.06 193 ASP A CA 1
ATOM 1468 C C . ASP A 1 193 ? -13.402 -3.995 11.511 1.00 91.06 193 ASP A C 1
ATOM 1470 O O . ASP A 1 193 ? -12.231 -3.598 11.579 1.00 91.06 193 ASP A O 1
ATOM 1474 N N . ARG A 1 194 ? -13.793 -4.867 10.570 1.00 91.56 194 ARG A N 1
ATOM 1475 C CA . ARG A 1 194 ? -12.881 -5.405 9.551 1.00 91.56 194 ARG A CA 1
ATOM 1476 C C . ARG A 1 194 ? -12.453 -4.294 8.595 1.00 91.56 194 ARG A C 1
ATOM 1478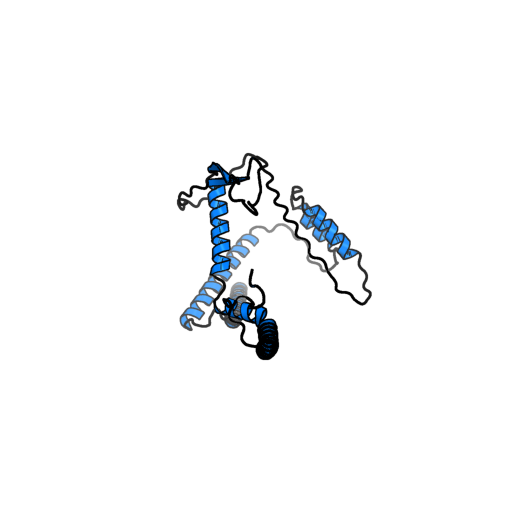 O O . ARG A 1 194 ? -11.257 -4.169 8.321 1.00 91.56 194 ARG A O 1
ATOM 1485 N N . ALA A 1 195 ? -13.386 -3.444 8.167 1.00 93.81 195 ALA A N 1
ATOM 1486 C CA . ALA A 1 195 ? -13.113 -2.295 7.305 1.00 93.81 195 ALA A CA 1
ATOM 1487 C C . ALA A 1 195 ? -12.106 -1.327 7.946 1.00 93.81 195 ALA A C 1
ATOM 1489 O O . ALA A 1 195 ? -11.115 -0.944 7.318 1.00 93.81 195 ALA A O 1
ATOM 1490 N N . GLN A 1 196 ? -12.295 -0.987 9.222 1.00 93.56 196 GLN A N 1
ATOM 1491 C CA . GLN A 1 196 ? -11.395 -0.105 9.962 1.00 93.56 196 GLN A CA 1
ATOM 1492 C C . GLN A 1 196 ? -9.999 -0.712 10.143 1.00 93.56 196 GLN A C 1
ATOM 1494 O O . GLN A 1 196 ? -8.998 0.000 10.007 1.00 93.56 196 GLN A O 1
ATOM 1499 N N . ARG A 1 197 ? -9.903 -2.017 10.433 1.00 93.69 197 ARG A N 1
ATOM 1500 C CA . ARG A 1 197 ? -8.614 -2.724 10.536 1.00 93.69 197 ARG A CA 1
ATOM 1501 C C . ARG A 1 197 ? -7.854 -2.675 9.211 1.00 93.69 197 ARG A C 1
ATOM 1503 O O . ARG A 1 197 ? -6.701 -2.238 9.196 1.00 93.69 197 ARG A O 1
ATOM 1510 N N . LEU A 1 198 ? -8.501 -3.048 8.104 1.00 94.44 198 LEU A N 1
ATOM 1511 C CA . LEU A 1 198 ? -7.894 -2.996 6.769 1.00 94.44 198 LEU A CA 1
ATOM 1512 C C . LEU A 1 198 ? -7.485 -1.567 6.402 1.00 94.44 198 LEU A C 1
ATOM 1514 O O . LEU A 1 198 ? -6.372 -1.340 5.928 1.00 94.44 198 LEU A O 1
ATOM 1518 N N . TYR A 1 199 ? -8.339 -0.584 6.683 1.00 94.31 199 TYR A N 1
ATOM 1519 C CA . TYR A 1 199 ? -8.037 0.821 6.432 1.00 94.31 199 TYR A CA 1
ATOM 1520 C C . TYR A 1 199 ? -6.785 1.295 7.189 1.00 94.31 199 TYR A C 1
ATOM 1522 O O . TYR A 1 199 ? -5.905 1.926 6.596 1.00 94.31 199 TYR A O 1
ATOM 1530 N N . LYS A 1 200 ? -6.652 0.947 8.479 1.00 94.62 200 LYS A N 1
ATOM 1531 C CA . LYS A 1 200 ? -5.453 1.249 9.282 1.00 94.62 200 LYS A CA 1
ATOM 1532 C C . LYS A 1 200 ? -4.203 0.605 8.676 1.00 94.62 200 LYS A C 1
ATOM 1534 O O . LYS A 1 200 ? -3.193 1.289 8.515 1.00 94.62 200 LYS A O 1
ATOM 1539 N N . GLN A 1 201 ? -4.276 -0.665 8.277 1.00 95.62 201 GLN A N 1
ATOM 1540 C CA . GLN A 1 201 ? -3.157 -1.364 7.636 1.00 95.62 201 GLN A CA 1
ATOM 1541 C C . GLN A 1 201 ? -2.739 -0.703 6.315 1.00 95.62 201 GLN A C 1
ATOM 1543 O O . GLN A 1 201 ? -1.551 -0.459 6.098 1.00 95.62 201 GLN A O 1
ATOM 1548 N N . ILE A 1 202 ? -3.700 -0.356 5.453 1.00 94.38 202 ILE A N 1
ATOM 1549 C CA . ILE A 1 202 ? -3.437 0.332 4.181 1.00 94.38 202 ILE A CA 1
ATOM 1550 C C . ILE A 1 202 ? -2.779 1.688 4.434 1.00 94.38 202 ILE A C 1
ATOM 1552 O O . ILE A 1 202 ? -1.795 2.026 3.776 1.00 94.38 202 ILE A O 1
ATOM 1556 N N . LYS A 1 203 ? -3.270 2.452 5.417 1.00 94.31 203 LYS A N 1
ATOM 1557 C CA . LYS A 1 203 ? -2.687 3.746 5.790 1.00 94.31 203 LYS A CA 1
ATOM 1558 C C . LYS A 1 203 ? -1.230 3.599 6.231 1.00 94.31 203 LYS A C 1
ATOM 1560 O O . LYS A 1 203 ? -0.391 4.378 5.787 1.00 94.31 203 LYS A O 1
ATOM 1565 N N . THR A 1 204 ? -0.916 2.587 7.039 1.00 93.81 204 THR A N 1
ATOM 1566 C CA . THR A 1 204 ? 0.457 2.300 7.481 1.00 93.81 204 THR A CA 1
ATOM 1567 C C . THR A 1 204 ? 1.363 1.898 6.319 1.00 93.81 204 THR A C 1
ATOM 1569 O O . THR A 1 204 ? 2.453 2.448 6.188 1.00 93.81 204 THR A O 1
ATOM 1572 N N . ARG A 1 205 ? 0.914 0.999 5.431 1.00 93.62 205 ARG A N 1
ATOM 1573 C CA . ARG A 1 205 ? 1.692 0.587 4.246 1.00 93.62 205 ARG A CA 1
ATOM 1574 C C . ARG A 1 205 ? 1.952 1.760 3.307 1.00 93.62 205 ARG A C 1
ATOM 1576 O O . ARG A 1 205 ? 3.077 1.960 2.864 1.00 93.62 205 ARG A O 1
ATOM 1583 N N . ARG A 1 206 ? 0.924 2.569 3.043 1.00 93.00 206 ARG A N 1
ATOM 1584 C CA . ARG A 1 206 ? 1.035 3.753 2.188 1.00 93.00 206 ARG A CA 1
ATOM 1585 C C . ARG A 1 206 ? 1.995 4.775 2.779 1.00 93.00 206 ARG A C 1
ATOM 1587 O O . ARG A 1 206 ? 2.809 5.315 2.042 1.00 93.00 206 ARG A O 1
ATOM 1594 N N . ARG A 1 207 ? 1.923 5.001 4.092 1.00 89.38 207 ARG A N 1
ATOM 1595 C CA . ARG A 1 207 ? 2.885 5.843 4.798 1.00 89.38 207 ARG A CA 1
ATOM 1596 C C . ARG A 1 207 ? 4.302 5.302 4.631 1.00 89.38 207 ARG A C 1
ATOM 1598 O O . ARG A 1 207 ? 5.157 6.038 4.185 1.00 89.38 207 ARG A O 1
ATOM 1605 N N . LYS A 1 208 ? 4.530 4.007 4.868 1.00 87.19 208 LYS A N 1
ATOM 1606 C CA . LYS A 1 208 ? 5.855 3.386 4.707 1.00 87.19 208 LYS A CA 1
ATOM 1607 C C . LYS A 1 208 ? 6.445 3.579 3.306 1.00 87.19 208 LYS A C 1
ATOM 1609 O O . LYS A 1 208 ? 7.645 3.755 3.190 1.00 87.19 208 LYS A O 1
ATOM 1614 N N . ILE A 1 209 ? 5.621 3.530 2.257 1.00 85.19 209 ILE A N 1
ATOM 1615 C CA . ILE A 1 209 ? 6.073 3.724 0.869 1.00 85.19 209 ILE A CA 1
ATOM 1616 C C . ILE A 1 209 ? 6.315 5.207 0.550 1.00 85.19 209 ILE A C 1
ATOM 1618 O O . ILE A 1 209 ? 7.241 5.531 -0.189 1.00 85.19 209 ILE A O 1
ATOM 1622 N N . LEU A 1 210 ? 5.472 6.106 1.063 1.00 81.31 210 LEU A N 1
ATOM 1623 C CA . LEU A 1 210 ? 5.549 7.538 0.760 1.00 81.31 210 LEU A CA 1
ATOM 1624 C C . LEU A 1 210 ? 6.565 8.292 1.625 1.00 81.31 210 LEU A C 1
ATOM 1626 O O . LEU A 1 210 ? 7.156 9.248 1.137 1.00 81.31 210 LEU A O 1
ATOM 1630 N N . ASP A 1 211 ? 6.778 7.850 2.862 1.00 79.00 211 ASP A N 1
ATOM 1631 C CA . ASP A 1 211 ? 7.709 8.453 3.822 1.00 79.00 211 ASP A CA 1
ATOM 1632 C C . ASP A 1 211 ? 9.153 7.965 3.616 1.00 79.00 211 ASP A C 1
ATOM 1634 O O . ASP A 1 211 ? 10.028 8.344 4.390 1.00 79.00 211 ASP A O 1
ATOM 1638 N N . ILE A 1 212 ? 9.436 7.146 2.588 1.00 76.69 212 ILE A N 1
ATOM 1639 C CA . ILE A 1 212 ? 10.828 6.861 2.213 1.00 76.69 212 ILE A CA 1
ATOM 1640 C C . ILE A 1 212 ? 11.438 8.176 1.735 1.00 76.69 212 ILE A C 1
ATOM 1642 O O . ILE A 1 212 ? 11.046 8.719 0.687 1.00 76.69 212 ILE A O 1
ATOM 1646 N N . ASP A 1 213 ? 12.385 8.674 2.524 1.00 78.81 213 ASP A N 1
ATOM 1647 C CA . ASP A 1 213 ? 13.015 9.962 2.302 1.00 78.81 213 ASP A CA 1
ATOM 1648 C C . ASP A 1 213 ? 13.578 10.052 0.879 1.00 78.81 213 ASP A C 1
ATOM 1650 O O . ASP A 1 213 ? 14.041 9.072 0.287 1.00 78.81 213 ASP A O 1
ATOM 1654 N N . ALA A 1 214 ? 13.502 11.241 0.285 1.00 73.38 214 ALA A N 1
ATOM 1655 C CA . ALA A 1 214 ? 13.966 11.438 -1.079 1.00 73.38 214 ALA A CA 1
ATOM 1656 C C . ALA A 1 214 ? 15.464 11.120 -1.219 1.00 73.38 214 ALA A C 1
ATOM 1658 O O . ALA A 1 214 ? 15.860 10.587 -2.260 1.00 73.38 214 ALA A O 1
ATOM 1659 N N . ALA A 1 215 ? 16.276 11.379 -0.186 1.00 74.50 215 ALA A N 1
ATOM 1660 C CA . ALA A 1 215 ? 17.693 11.033 -0.198 1.00 74.50 215 ALA A CA 1
ATOM 1661 C C . ALA A 1 215 ? 17.913 9.520 -0.035 1.00 74.50 215 ALA A C 1
ATOM 1663 O O . ALA A 1 215 ? 18.749 8.950 -0.733 1.00 74.50 215 ALA A O 1
ATOM 1664 N N . GLU A 1 216 ? 17.118 8.848 0.799 1.00 77.12 216 GLU A N 1
ATOM 1665 C CA . GLU A 1 216 ? 17.177 7.391 0.992 1.00 77.12 216 GLU A CA 1
ATOM 1666 C C . GLU A 1 216 ? 16.686 6.607 -0.244 1.00 77.12 216 GLU A C 1
ATOM 1668 O O . GLU A 1 216 ? 17.245 5.574 -0.625 1.00 77.12 216 GLU A O 1
ATOM 1673 N N . ARG A 1 217 ? 15.693 7.138 -0.970 1.00 74.56 217 ARG A N 1
ATOM 1674 C CA . ARG A 1 217 ? 15.297 6.624 -2.295 1.00 74.56 217 ARG A CA 1
ATOM 1675 C C . ARG A 1 217 ? 16.386 6.831 -3.338 1.00 74.56 217 ARG A C 1
ATOM 1677 O O . ARG A 1 217 ? 16.617 5.941 -4.150 1.00 74.56 217 ARG A O 1
ATOM 1684 N N . ALA A 1 218 ? 17.052 7.984 -3.333 1.00 75.94 218 ALA A N 1
ATOM 1685 C CA . ALA A 1 218 ? 18.134 8.258 -4.272 1.00 75.94 218 ALA A CA 1
ATOM 1686 C C . ALA A 1 218 ? 19.342 7.346 -4.020 1.00 75.94 218 ALA A C 1
ATOM 1688 O O . ALA A 1 218 ? 19.897 6.812 -4.976 1.00 75.94 218 ALA A O 1
ATOM 1689 N N . SER A 1 219 ? 19.716 7.112 -2.760 1.00 78.75 219 SER A N 1
ATOM 1690 C CA . SER A 1 219 ? 20.835 6.233 -2.405 1.00 78.75 219 SER A CA 1
ATOM 1691 C C . SER A 1 219 ? 20.522 4.756 -2.653 1.00 78.75 219 SER A C 1
ATOM 1693 O O . SER A 1 219 ? 21.370 4.041 -3.182 1.00 78.75 219 SER A O 1
ATOM 1695 N N . SER A 1 220 ? 19.302 4.294 -2.356 1.00 78.56 220 SER A N 1
ATOM 1696 C CA . SER A 1 220 ? 18.871 2.925 -2.677 1.00 78.56 220 SER A CA 1
ATOM 1697 C C . SER A 1 220 ? 18.775 2.688 -4.185 1.00 78.56 220 SER A C 1
ATOM 1699 O O . SER A 1 220 ? 19.295 1.684 -4.671 1.00 78.56 220 SER A O 1
ATOM 1701 N N . TRP A 1 221 ? 18.207 3.634 -4.943 1.00 76.81 221 TRP A N 1
ATOM 1702 C CA . TRP A 1 221 ? 18.217 3.600 -6.408 1.00 76.81 221 TRP A CA 1
ATOM 1703 C C . TRP A 1 221 ? 19.645 3.584 -6.954 1.00 76.81 221 TRP A C 1
ATOM 1705 O O . TRP A 1 221 ? 19.967 2.778 -7.824 1.00 76.81 221 TRP A O 1
ATOM 1715 N N . HIS A 1 222 ? 20.525 4.437 -6.421 1.00 78.56 222 HIS A N 1
ATOM 1716 C CA . HIS A 1 222 ? 21.928 4.452 -6.813 1.00 78.56 222 HIS A CA 1
ATOM 1717 C C . HIS A 1 222 ? 22.573 3.090 -6.546 1.00 78.56 222 HIS A C 1
ATOM 1719 O O . HIS A 1 222 ? 23.049 2.470 -7.483 1.00 78.56 222 HIS A O 1
ATOM 1725 N N . ARG A 1 223 ? 22.449 2.527 -5.339 1.00 80.50 223 ARG A N 1
ATOM 1726 C CA . ARG A 1 223 ? 22.998 1.202 -5.004 1.00 80.50 223 ARG A CA 1
ATOM 1727 C C . ARG A 1 223 ? 22.504 0.084 -5.930 1.00 80.50 223 ARG A C 1
ATOM 1729 O O . ARG A 1 223 ? 23.277 -0.808 -6.266 1.00 80.50 223 ARG A O 1
ATOM 1736 N N . MET A 1 224 ? 21.234 0.110 -6.336 1.00 80.06 224 MET A N 1
ATOM 1737 C CA . MET A 1 224 ? 20.660 -0.909 -7.227 1.00 80.06 224 MET A CA 1
ATOM 1738 C C . MET A 1 224 ? 21.193 -0.816 -8.664 1.00 80.06 224 MET A C 1
ATOM 1740 O O . MET A 1 224 ? 21.324 -1.836 -9.341 1.00 80.06 224 MET A O 1
ATOM 1744 N N . PHE A 1 225 ? 21.499 0.393 -9.140 1.00 79.31 225 PHE A N 1
ATOM 1745 C CA . PHE A 1 225 ? 21.751 0.649 -10.561 1.00 79.31 225 PHE A CA 1
ATOM 1746 C C . PHE A 1 225 ? 23.152 1.184 -10.891 1.00 79.31 225 PHE A C 1
ATOM 1748 O O . PHE A 1 225 ? 23.531 1.196 -12.062 1.00 79.31 225 PHE A O 1
ATOM 1755 N N . GLU A 1 226 ? 23.947 1.588 -9.901 1.00 72.94 226 GLU A N 1
ATOM 1756 C CA . GLU A 1 226 ? 25.295 2.150 -10.071 1.00 72.94 226 GLU A CA 1
ATOM 1757 C C . GLU A 1 226 ? 26.242 1.156 -10.759 1.00 72.94 226 GLU A C 1
ATOM 1759 O O . GLU A 1 226 ? 27.025 1.5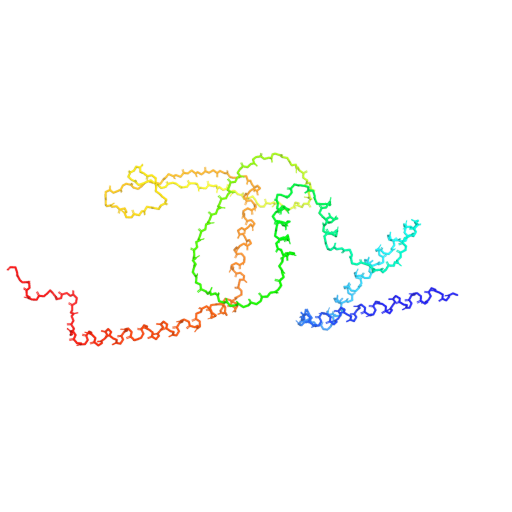46 -11.623 1.00 72.94 226 GLU A O 1
ATOM 1764 N N . GLY A 1 227 ? 26.112 -0.143 -10.470 1.00 72.19 227 GLY A N 1
ATOM 1765 C CA . GLY A 1 227 ? 26.921 -1.183 -11.113 1.00 72.19 227 GLY A CA 1
ATOM 1766 C C . GLY A 1 227 ? 26.423 -1.607 -12.500 1.00 72.19 227 GLY A C 1
ATOM 1767 O O . GLY A 1 227 ? 27.223 -1.874 -13.398 1.00 72.19 227 GLY A O 1
ATOM 1768 N N . SER A 1 228 ? 25.104 -1.664 -12.700 1.00 79.12 228 SER A N 1
ATOM 1769 C CA . SER A 1 228 ? 24.506 -2.260 -13.903 1.00 79.12 228 SER A CA 1
ATOM 1770 C C . SER A 1 228 ? 24.290 -1.251 -15.032 1.00 79.12 228 SER A C 1
ATOM 1772 O O . SER A 1 228 ? 24.522 -1.586 -16.194 1.00 79.12 228 SER A O 1
ATOM 1774 N N . LEU A 1 229 ? 23.934 0.004 -14.736 1.00 86.38 229 LEU A N 1
ATOM 1775 C CA . LEU A 1 229 ? 23.695 1.024 -15.766 1.00 86.38 229 LEU A CA 1
ATOM 1776 C C . LEU A 1 229 ? 24.904 1.266 -16.676 1.00 86.38 229 LEU A C 1
ATOM 1778 O O . LEU A 1 229 ? 24.705 1.319 -17.894 1.00 86.38 229 LEU A O 1
ATOM 1782 N N . PRO A 1 230 ? 26.149 1.380 -16.169 1.00 85.81 230 PRO A N 1
ATOM 1783 C CA . PRO A 1 230 ? 27.309 1.542 -17.038 1.00 85.81 230 PRO A CA 1
ATOM 1784 C C . PRO A 1 230 ? 27.528 0.324 -17.941 1.00 85.81 230 PRO A C 1
ATOM 1786 O O . PRO A 1 230 ? 27.883 0.487 -19.109 1.00 85.81 230 PRO A O 1
ATOM 1789 N N . ALA A 1 231 ? 27.296 -0.889 -17.430 1.00 85.50 231 ALA A N 1
ATOM 1790 C CA . ALA A 1 231 ? 27.456 -2.130 -18.184 1.00 85.50 231 ALA A CA 1
ATOM 1791 C C . ALA A 1 231 ? 26.397 -2.270 -19.290 1.00 85.50 231 ALA A C 1
ATOM 1793 O O . ALA A 1 231 ? 26.744 -2.519 -20.448 1.00 85.50 231 ALA A O 1
ATOM 1794 N N . LEU A 1 232 ? 25.122 -2.024 -18.970 1.00 88.19 232 LEU A N 1
ATOM 1795 C CA . LEU A 1 232 ? 24.037 -2.010 -19.954 1.00 88.19 232 LEU A CA 1
ATOM 1796 C C . LEU A 1 232 ? 24.213 -0.882 -20.980 1.00 88.19 232 LEU A C 1
ATOM 1798 O O . LEU A 1 232 ? 24.007 -1.102 -22.171 1.00 88.19 232 LEU A O 1
ATOM 1802 N N . SER A 1 233 ? 24.662 0.302 -20.555 1.00 93.19 233 SER A N 1
ATOM 1803 C CA . SER A 1 233 ? 24.921 1.429 -21.463 1.00 93.19 233 SER A CA 1
ATOM 1804 C C . SER A 1 233 ? 26.043 1.120 -22.452 1.00 93.19 233 SER A C 1
ATOM 1806 O O . SER A 1 233 ? 25.909 1.407 -23.643 1.00 93.19 233 SER A O 1
ATOM 1808 N N . LYS A 1 234 ? 27.134 0.495 -21.986 1.00 92.75 234 LYS A N 1
ATOM 1809 C CA . LYS A 1 234 ? 28.234 0.034 -22.848 1.00 92.75 234 LYS A CA 1
ATOM 1810 C C . LYS A 1 234 ? 27.769 -1.055 -23.813 1.00 92.75 234 LYS A C 1
ATOM 1812 O O . LYS A 1 234 ? 28.047 -0.945 -25.002 1.00 92.75 234 LYS A O 1
ATOM 1817 N N . SER A 1 235 ? 27.010 -2.037 -23.328 1.00 91.50 235 SER A N 1
ATOM 1818 C CA . SER A 1 235 ? 26.476 -3.134 -24.152 1.00 91.50 235 SER A CA 1
ATOM 1819 C C . SER A 1 235 ? 25.504 -2.627 -25.226 1.00 91.50 235 SER A C 1
ATOM 1821 O O . SER A 1 235 ? 25.556 -3.039 -26.381 1.00 91.50 235 SER A O 1
ATOM 1823 N N . GLY A 1 236 ? 24.650 -1.659 -24.888 1.00 96.00 236 GLY A N 1
ATOM 1824 C CA . GLY A 1 236 ? 23.780 -1.000 -25.861 1.00 96.00 236 GLY A CA 1
ATOM 1825 C C . GLY A 1 236 ? 24.542 -0.110 -26.849 1.00 96.00 236 GLY A C 1
ATOM 1826 O O . GLY A 1 236 ? 24.096 0.082 -27.979 1.00 96.00 236 GLY A O 1
ATOM 1827 N N . ALA A 1 237 ? 25.684 0.459 -26.451 1.00 94.75 237 ALA A N 1
ATOM 1828 C CA . ALA A 1 237 ? 26.551 1.215 -27.352 1.00 94.75 237 ALA A CA 1
ATOM 1829 C C . ALA A 1 237 ? 27.285 0.301 -28.344 1.00 94.75 237 ALA A C 1
ATOM 1831 O O . ALA A 1 237 ? 27.310 0.622 -29.531 1.00 94.75 237 ALA A O 1
ATOM 1832 N N . SER A 1 238 ? 27.819 -0.840 -27.892 1.00 95.12 238 SER A N 1
ATOM 1833 C CA . SER A 1 238 ? 28.459 -1.821 -28.777 1.00 95.12 238 SER A CA 1
ATOM 1834 C C . SER A 1 238 ? 27.460 -2.424 -29.758 1.00 95.12 238 SER A C 1
ATOM 1836 O O . SER A 1 238 ? 27.730 -2.422 -30.954 1.00 95.12 238 SER A O 1
ATOM 1838 N N . TYR A 1 239 ? 26.267 -2.808 -29.292 1.00 95.19 239 TYR A N 1
ATOM 1839 C CA . TYR A 1 239 ? 25.208 -3.317 -30.164 1.00 95.19 239 TYR A CA 1
ATOM 1840 C C . TYR A 1 239 ? 24.832 -2.311 -31.258 1.00 95.19 239 TYR A C 1
ATOM 1842 O O . TYR A 1 239 ? 24.761 -2.659 -32.430 1.00 95.19 239 TYR A O 1
ATOM 1850 N N . ARG A 1 240 ? 24.647 -1.028 -30.914 1.00 94.81 240 ARG A N 1
ATOM 1851 C CA . ARG A 1 240 ? 24.356 0.009 -31.921 1.00 94.81 240 ARG A CA 1
ATOM 1852 C C . ARG A 1 240 ? 25.507 0.216 -32.903 1.00 94.81 240 ARG A C 1
ATOM 1854 O O . ARG A 1 240 ? 25.245 0.479 -34.069 1.00 94.81 240 ARG A O 1
ATOM 1861 N N . ALA A 1 241 ? 26.756 0.108 -32.451 1.00 94.19 241 ALA A N 1
ATOM 1862 C CA . ALA A 1 241 ? 27.919 0.212 -33.327 1.00 94.19 241 ALA A CA 1
ATOM 1863 C C . ALA A 1 241 ? 28.008 -0.969 -34.308 1.00 94.19 241 ALA A C 1
ATOM 1865 O O . ALA A 1 241 ? 28.312 -0.759 -35.478 1.00 94.19 241 ALA A O 1
ATOM 1866 N N . GLU A 1 242 ? 27.716 -2.188 -33.854 1.00 92.56 242 GLU A N 1
ATOM 1867 C CA . GLU A 1 242 ? 27.639 -3.377 -34.711 1.00 92.56 242 GLU A CA 1
ATOM 1868 C C . GLU A 1 242 ? 26.485 -3.264 -35.710 1.00 92.56 242 GLU A C 1
ATOM 1870 O O . GLU A 1 242 ? 26.703 -3.397 -36.911 1.00 92.56 242 GLU A O 1
ATOM 1875 N N . ARG A 1 243 ? 25.288 -2.894 -35.242 1.00 90.50 243 ARG A N 1
ATOM 1876 C CA . ARG A 1 243 ? 24.112 -2.686 -36.097 1.00 90.50 243 ARG A CA 1
ATOM 1877 C C . ARG A 1 243 ? 24.328 -1.603 -37.152 1.00 90.50 243 ARG A C 1
ATOM 1879 O O . ARG A 1 243 ? 23.921 -1.801 -38.289 1.00 90.50 243 ARG A O 1
ATOM 1886 N N . MET A 1 244 ? 24.993 -0.496 -36.810 1.00 88.12 244 MET A N 1
ATOM 1887 C CA . MET A 1 244 ? 25.336 0.541 -37.792 1.00 88.12 244 MET A CA 1
ATOM 1888 C C . MET A 1 244 ? 26.300 0.022 -38.862 1.00 88.12 244 MET A C 1
ATOM 1890 O O . MET A 1 244 ? 26.087 0.313 -40.032 1.00 88.12 244 MET A O 1
ATOM 1894 N N . LYS A 1 245 ? 27.309 -0.782 -38.499 1.00 89.44 245 LYS A N 1
ATOM 1895 C CA . LYS A 1 245 ? 28.207 -1.403 -39.488 1.00 89.44 245 LYS A CA 1
ATOM 1896 C C . LYS A 1 245 ? 27.457 -2.358 -40.413 1.00 89.44 245 LYS A C 1
ATOM 1898 O O . LYS A 1 245 ? 27.613 -2.274 -41.624 1.00 89.44 245 LYS A O 1
ATOM 1903 N N . GLU A 1 246 ? 26.606 -3.219 -39.856 1.00 88.00 246 GLU A N 1
ATOM 1904 C CA . GLU A 1 246 ? 25.771 -4.132 -40.645 1.00 88.00 246 GLU A CA 1
ATOM 1905 C C . GLU A 1 246 ? 24.820 -3.377 -41.588 1.00 88.00 246 GLU A C 1
ATOM 1907 O O . GLU A 1 246 ? 24.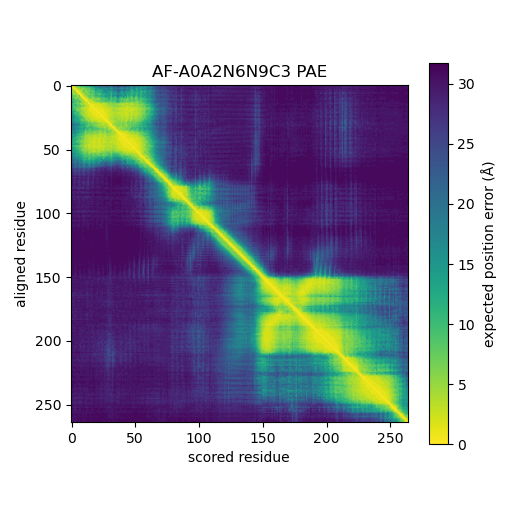592 -3.808 -42.716 1.00 88.00 246 GLU A O 1
ATOM 1912 N N . GLU A 1 247 ? 24.251 -2.252 -41.146 1.00 84.62 247 GLU A N 1
ATOM 1913 C CA . GLU A 1 247 ? 23.360 -1.412 -41.955 1.00 84.62 247 GLU A CA 1
ATOM 1914 C C . GLU A 1 247 ? 24.117 -0.624 -43.038 1.00 84.62 247 GLU A C 1
ATOM 1916 O O . GLU A 1 247 ? 23.619 -0.506 -44.158 1.00 84.62 247 GLU A O 1
ATOM 1921 N N . GLU A 1 248 ? 25.332 -0.142 -42.754 1.00 83.81 248 GLU A N 1
ATOM 1922 C CA . GLU A 1 248 ? 26.232 0.455 -43.751 1.00 83.81 248 GLU A CA 1
ATOM 1923 C C . GLU A 1 248 ? 26.642 -0.567 -44.825 1.00 83.81 248 GLU A C 1
ATOM 1925 O O . GLU A 1 248 ? 26.645 -0.242 -46.013 1.00 83.81 248 GLU A O 1
ATOM 1930 N N . GLU A 1 249 ? 26.923 -1.813 -44.429 1.00 83.56 249 GLU A N 1
ATOM 1931 C CA . GLU A 1 249 ? 27.248 -2.920 -45.339 1.00 83.56 249 GLU A CA 1
ATOM 1932 C C . GLU A 1 249 ? 26.035 -3.392 -46.157 1.00 83.56 249 GLU A C 1
ATOM 1934 O O . GLU A 1 249 ? 26.160 -3.683 -47.349 1.00 83.56 249 GLU A O 1
ATOM 1939 N N . ALA A 1 250 ? 24.850 -3.458 -45.543 1.00 80.00 250 ALA A N 1
ATOM 1940 C CA . ALA A 1 250 ? 23.609 -3.858 -46.209 1.00 80.00 250 ALA A CA 1
ATOM 1941 C C . ALA A 1 250 ? 23.035 -2.767 -47.133 1.00 80.00 250 ALA A C 1
ATOM 1943 O O . ALA A 1 250 ? 22.176 -3.069 -47.969 1.00 80.00 250 ALA A O 1
ATOM 1944 N N . GLY A 1 251 ? 23.505 -1.523 -46.995 1.00 76.75 251 GLY A N 1
ATOM 1945 C CA . GLY A 1 251 ? 23.007 -0.359 -47.716 1.00 76.75 251 GLY A CA 1
ATOM 1946 C C . GLY A 1 251 ? 21.635 0.115 -47.220 1.00 76.75 251 GLY A C 1
ATOM 1947 O O . GLY A 1 251 ? 20.887 -0.603 -46.553 1.00 76.75 251 GLY A O 1
ATOM 1948 N N . ILE A 1 252 ? 21.282 1.357 -47.562 1.00 74.69 252 ILE A N 1
ATOM 1949 C CA . ILE A 1 252 ? 20.028 1.993 -47.132 1.00 74.69 252 ILE A CA 1
ATOM 1950 C C . ILE A 1 252 ? 18.839 1.208 -47.700 1.00 74.69 252 ILE A C 1
ATOM 1952 O O . ILE A 1 252 ? 18.558 1.277 -48.896 1.00 74.69 252 ILE A O 1
ATOM 1956 N N . ARG A 1 253 ? 18.111 0.491 -46.836 1.00 65.69 253 ARG A N 1
ATOM 1957 C CA . ARG A 1 253 ? 16.823 -0.118 -47.182 1.00 65.69 253 ARG A CA 1
ATOM 1958 C C . ARG A 1 253 ? 15.685 0.756 -46.697 1.00 65.69 253 ARG A C 1
ATOM 1960 O O . ARG A 1 253 ? 15.474 0.956 -45.504 1.00 65.69 253 ARG A O 1
ATOM 1967 N N . VAL A 1 254 ? 14.940 1.273 -47.657 1.00 78.50 254 VAL A N 1
ATOM 1968 C CA . VAL A 1 254 ? 13.765 2.091 -47.423 1.00 78.50 254 VAL A CA 1
ATOM 1969 C C . VAL A 1 254 ? 12.581 1.163 -47.138 1.00 78.50 254 VAL A C 1
ATOM 1971 O O . VAL A 1 254 ? 12.272 0.290 -47.943 1.00 78.50 254 VAL A O 1
ATOM 1974 N N . ALA A 1 255 ? 11.904 1.338 -45.997 1.00 68.06 255 ALA A N 1
ATOM 1975 C CA . ALA A 1 255 ? 10.874 0.413 -45.497 1.00 68.06 255 ALA A CA 1
ATOM 1976 C C . ALA A 1 255 ? 9.675 0.174 -46.447 1.00 68.06 255 ALA A C 1
ATOM 1978 O O . ALA A 1 255 ? 8.882 -0.736 -46.211 1.00 68.06 255 ALA A O 1
ATOM 1979 N N . TRP A 1 256 ? 9.529 0.973 -47.510 1.00 72.50 256 TRP A N 1
ATOM 1980 C CA . TRP A 1 256 ? 8.463 0.856 -48.511 1.00 72.50 256 TRP A CA 1
ATOM 1981 C C . TRP A 1 256 ? 8.933 0.425 -49.910 1.00 72.50 256 TRP A C 1
ATOM 1983 O O . TRP A 1 256 ? 8.092 0.278 -50.799 1.00 72.50 256 TRP A O 1
ATOM 1993 N N . GLU A 1 257 ? 10.229 0.194 -50.143 1.00 58.59 257 GLU A N 1
ATOM 1994 C CA . GLU A 1 257 ? 10.681 -0.401 -51.406 1.00 58.59 257 GLU A CA 1
ATOM 1995 C C . GLU A 1 257 ? 10.463 -1.917 -51.370 1.00 58.59 257 GLU A C 1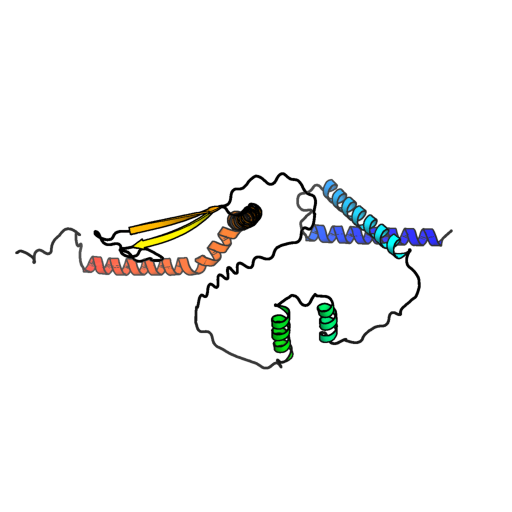
ATOM 1997 O O . GLU A 1 257 ? 11.190 -2.673 -50.727 1.00 58.59 257 GLU A O 1
ATOM 2002 N N . ARG A 1 258 ? 9.415 -2.374 -52.067 1.00 55.41 258 ARG A N 1
ATOM 2003 C CA . ARG A 1 258 ? 9.258 -3.789 -52.419 1.00 55.41 258 ARG A CA 1
ATOM 2004 C C . ARG A 1 258 ? 10.433 -4.208 -53.297 1.00 55.41 258 ARG A C 1
ATOM 2006 O O . ARG A 1 258 ? 10.759 -3.509 -54.252 1.00 55.41 258 ARG A O 1
ATOM 2013 N N . ASP A 1 259 ? 11.014 -5.363 -52.981 1.00 58.88 259 ASP A N 1
ATOM 2014 C CA . ASP A 1 259 ? 12.075 -5.994 -53.764 1.00 58.88 259 ASP A CA 1
ATOM 2015 C C . ASP A 1 259 ? 11.697 -5.989 -55.262 1.00 58.88 259 ASP A C 1
ATOM 2017 O O . ASP A 1 259 ? 10.688 -6.602 -55.633 1.00 58.88 259 ASP A O 1
ATOM 2021 N N . PRO A 1 260 ? 12.459 -5.307 -56.142 1.00 57.12 260 PRO A N 1
ATOM 2022 C CA . PRO A 1 260 ? 12.128 -5.203 -57.563 1.00 57.12 260 PRO A CA 1
ATOM 2023 C C . PRO A 1 260 ? 12.170 -6.557 -58.290 1.00 57.12 260 PRO A C 1
ATOM 2025 O O . PRO A 1 260 ? 11.779 -6.641 -59.452 1.00 57.12 260 PRO A O 1
ATOM 2028 N N . ARG A 1 261 ? 12.621 -7.630 -57.622 1.00 52.69 261 ARG A N 1
ATOM 2029 C CA . ARG A 1 261 ? 12.606 -9.004 -58.145 1.00 52.69 261 ARG A CA 1
ATOM 2030 C C . ARG A 1 261 ? 11.285 -9.742 -57.924 1.00 52.69 261 ARG A C 1
ATOM 2032 O O . ARG A 1 261 ? 11.115 -10.827 -58.471 1.00 52.69 261 ARG A O 1
ATOM 2039 N N . MET A 1 262 ? 10.344 -9.165 -57.176 1.00 53.03 262 MET A N 1
ATOM 2040 C CA . MET A 1 262 ? 8.958 -9.632 -57.116 1.00 53.03 262 MET A CA 1
ATOM 2041 C C . MET A 1 262 ? 8.074 -8.722 -57.979 1.00 53.03 262 MET A C 1
ATOM 2043 O O . MET A 1 262 ? 7.403 -7.823 -57.477 1.00 53.03 262 MET A O 1
ATOM 2047 N N . SER A 1 263 ? 8.073 -8.955 -59.293 1.00 40.12 263 SER A N 1
ATOM 2048 C CA . SER A 1 263 ? 6.932 -8.597 -60.148 1.00 40.12 263 SER A CA 1
ATOM 2049 C C . SER A 1 263 ? 6.104 -9.854 -60.455 1.00 40.12 263 SER A C 1
ATOM 2051 O O . SER A 1 263 ? 6.680 -10.944 -60.461 1.00 40.12 263 SER A O 1
ATOM 2053 N N . PRO A 1 264 ? 4.776 -9.702 -60.626 1.00 57.50 264 PRO A N 1
ATOM 2054 C CA . PRO A 1 264 ? 3.802 -10.791 -60.754 1.00 57.50 264 PRO A CA 1
ATOM 2055 C C . PRO A 1 264 ? 3.947 -11.631 -62.027 1.00 57.50 264 PRO A C 1
ATOM 2057 O O . PRO A 1 264 ? 4.471 -11.107 -63.037 1.00 57.50 264 PRO A O 1
#

Organism: Beauveria bassiana (NCBI:txid176275)

Mean predicted aligned error: 23.45 Å